Protein AF-A0A820CSG3-F1 (afdb_monomer_lite)

Radius of gyration: 27.11 Å; chains: 1; bounding box: 49×42×88 Å

pLDDT: mean 72.45, std 15.75, range [34.5, 94.06]

Organism: NCBI:txid392033

Foldseek 3Di:
DLCVLCVVLVVCCVVVVHFSLVVPPSVLVSVVVVLLCCLQPVDDDNDDPVNCLVDVCVLVVVVVSLVVSVVVLVVLLVDLPVLCCVCCPPVNVVRQADPPLVVVLLVLLVVDDLVQPDPVSVVVNVVSCVVVVVDPLVVVVVVLVVVVCVVPPPDPDDDPSPPDDSVSSVVSNCVSCVVVVVCPVPPVCRNRVSSVVSSLSSSLQSCLVSLVVVLVSVLVCLVSPVVCVVVVHDPVVSVVVSVVVVVVVVVVLVVLVVVLVVCVVVDPDPVVCSVCNNVSSSHD

InterPro domains:
  IPR012419 Cas1p, 10 TM acyl transferase domain [PF07779] (1-112)
  IPR012419 Cas1p, 10 TM acyl transferase domain [PF07779] (183-284)

Structure (mmCIF, N/CA/C/O backbone):
data_AF-A0A820CSG3-F1
#
_entry.id   AF-A0A820CSG3-F1
#
loop_
_atom_site.group_PDB
_atom_site.id
_atom_site.type_symbol
_atom_site.label_atom_id
_atom_site.label_alt_id
_atom_site.label_comp_id
_atom_site.label_asym_id
_atom_site.label_entity_id
_atom_site.label_seq_id
_atom_site.pdbx_PDB_ins_code
_atom_site.Cartn_x
_atom_site.Cartn_y
_atom_site.Cartn_z
_atom_site.occupancy
_atom_site.B_iso_or_equiv
_atom_site.auth_seq_id
_atom_site.auth_comp_id
_atom_site.auth_asym_id
_atom_site.auth_atom_id
_atom_site.pdbx_PDB_model_num
ATOM 1 N N . MET A 1 1 ? -15.414 -7.266 -2.504 1.00 66.88 1 MET A N 1
ATOM 2 C CA . MET A 1 1 ? -15.018 -5.856 -2.731 1.00 66.88 1 MET A CA 1
ATOM 3 C C . MET A 1 1 ? -13.838 -5.737 -3.685 1.00 66.88 1 MET A C 1
ATOM 5 O O . MET A 1 1 ? -13.966 -4.987 -4.641 1.00 66.88 1 MET A O 1
ATOM 9 N N . LEU A 1 2 ? -12.770 -6.530 -3.512 1.00 77.06 2 LEU A N 1
ATOM 10 C CA . LEU A 1 2 ? -11.593 -6.532 -4.399 1.00 77.06 2 LEU A CA 1
ATOM 11 C C . LEU A 1 2 ? -11.942 -6.669 -5.896 1.00 77.06 2 LEU A C 1
ATOM 13 O O . LEU A 1 2 ? -11.461 -5.899 -6.715 1.00 77.06 2 LEU A O 1
ATOM 17 N N . PHE A 1 3 ? -12.869 -7.574 -6.239 1.00 78.44 3 PHE A N 1
ATOM 18 C CA . PHE A 1 3 ? -13.346 -7.745 -7.617 1.00 78.44 3 PHE A CA 1
ATOM 19 C C . PHE A 1 3 ? -13.926 -6.455 -8.219 1.00 78.44 3 PHE A C 1
ATOM 21 O O . PHE A 1 3 ? -13.576 -6.094 -9.332 1.00 78.44 3 PHE A O 1
ATOM 28 N N . LYS A 1 4 ? -14.762 -5.721 -7.470 1.00 78.00 4 LYS A N 1
ATOM 29 C CA . LYS A 1 4 ? -15.375 -4.472 -7.952 1.00 78.00 4 LYS A CA 1
ATOM 30 C C . LYS A 1 4 ? -14.332 -3.372 -8.171 1.00 78.00 4 LYS A C 1
ATOM 32 O O . LYS A 1 4 ? -14.453 -2.621 -9.128 1.00 78.00 4 LYS A O 1
ATOM 37 N N . TYR A 1 5 ? -13.322 -3.301 -7.301 1.00 76.81 5 TYR A N 1
ATOM 38 C CA . TYR A 1 5 ? -12.254 -2.301 -7.389 1.00 76.81 5 TYR A CA 1
ATOM 39 C C . TYR A 1 5 ? -11.323 -2.561 -8.582 1.00 76.81 5 TYR A C 1
ATOM 41 O O . TYR A 1 5 ? -10.972 -1.641 -9.313 1.00 76.81 5 TYR A O 1
ATOM 49 N N . ASN A 1 6 ? -10.998 -3.831 -8.832 1.00 82.88 6 ASN A N 1
ATOM 50 C CA . ASN A 1 6 ? -10.081 -4.218 -9.904 1.00 82.88 6 ASN A CA 1
ATOM 51 C C . ASN A 1 6 ? -10.758 -4.414 -11.262 1.00 82.88 6 ASN A C 1
ATOM 53 O O . ASN A 1 6 ? -10.060 -4.479 -12.268 1.00 82.88 6 ASN A O 1
ATOM 57 N N . PHE A 1 7 ? -12.091 -4.501 -11.323 1.00 84.50 7 PHE A N 1
ATOM 58 C CA . PHE A 1 7 ? -12.820 -4.758 -12.568 1.00 84.50 7 PHE A CA 1
ATOM 59 C C . PHE A 1 7 ? -12.513 -3.718 -13.653 1.00 84.50 7 PHE A C 1
ATOM 61 O O . PHE A 1 7 ? -12.208 -4.083 -14.789 1.00 84.50 7 PHE A O 1
ATOM 68 N N . LEU A 1 8 ? -12.528 -2.428 -13.297 1.00 81.81 8 LEU A N 1
ATOM 69 C CA . LEU A 1 8 ? -12.210 -1.345 -14.230 1.00 81.81 8 LEU A CA 1
ATOM 70 C C . LEU A 1 8 ? -10.760 -1.445 -14.720 1.00 81.81 8 LEU A C 1
ATOM 72 O O . LEU A 1 8 ? -10.512 -1.357 -15.917 1.00 81.81 8 LEU A O 1
ATOM 76 N N . THR A 1 9 ? -9.812 -1.674 -13.810 1.00 80.94 9 THR A N 1
ATOM 77 C CA . THR A 1 9 ? -8.389 -1.798 -14.147 1.00 80.94 9 THR A CA 1
ATOM 78 C C . THR A 1 9 ? -8.125 -2.995 -15.046 1.00 80.94 9 THR A C 1
ATOM 80 O O . THR A 1 9 ? -7.448 -2.843 -16.051 1.00 80.94 9 THR A O 1
ATOM 83 N N . ILE A 1 10 ? -8.703 -4.160 -14.746 1.00 79.81 10 ILE A N 1
ATOM 84 C CA . ILE A 1 10 ? -8.581 -5.359 -15.585 1.00 79.81 10 ILE A CA 1
ATOM 85 C C . ILE A 1 10 ? -9.180 -5.099 -16.972 1.00 79.81 10 ILE A C 1
ATOM 87 O O . ILE A 1 10 ? -8.575 -5.457 -17.977 1.00 79.81 10 ILE A O 1
ATOM 91 N N . THR A 1 11 ? -10.328 -4.422 -17.041 1.00 80.06 11 THR A N 1
ATOM 92 C CA . THR A 1 11 ? -10.942 -4.040 -18.321 1.00 80.06 11 THR A CA 1
ATOM 93 C C . THR A 1 11 ? -10.018 -3.114 -19.117 1.00 80.06 11 THR A C 1
ATOM 95 O O . THR A 1 11 ? -9.792 -3.350 -20.299 1.00 80.06 11 THR A O 1
ATOM 98 N N . LEU A 1 12 ? -9.415 -2.108 -18.478 1.00 74.88 12 LEU A N 1
ATOM 99 C CA . LEU A 1 12 ? -8.442 -1.218 -19.117 1.00 74.88 12 LEU A CA 1
ATOM 100 C C . LEU A 1 12 ? -7.162 -1.950 -19.543 1.00 74.88 12 LEU A C 1
ATOM 102 O O . LEU A 1 12 ? -6.665 -1.688 -20.633 1.00 74.88 12 LEU A O 1
ATOM 106 N N . CYS A 1 13 ? -6.666 -2.902 -18.746 1.00 73.50 13 CYS A N 1
ATOM 107 C CA . CYS A 1 13 ? -5.542 -3.761 -19.122 1.00 73.50 13 CYS A CA 1
ATOM 108 C C . CYS A 1 13 ? -5.825 -4.517 -20.423 1.00 73.50 13 CYS A C 1
ATOM 110 O O . CYS A 1 13 ? -4.961 -4.556 -21.295 1.00 73.50 13 CYS A O 1
ATOM 112 N N . LEU A 1 14 ? -7.036 -5.070 -20.567 1.00 74.69 14 LEU A N 1
ATOM 113 C CA . LEU A 1 14 ? -7.462 -5.786 -21.771 1.00 74.69 14 LEU A CA 1
ATOM 114 C C . LEU A 1 14 ? -7.659 -4.843 -22.967 1.00 74.69 14 LEU A C 1
ATOM 116 O O . LEU A 1 14 ? -7.239 -5.171 -24.071 1.00 74.69 14 LEU A O 1
ATOM 120 N N . LEU A 1 15 ? -8.256 -3.665 -22.755 1.00 75.38 15 LEU A N 1
ATOM 121 C CA . LEU A 1 15 ? -8.523 -2.689 -23.821 1.00 75.38 15 LEU A CA 1
ATOM 122 C C . LEU A 1 15 ? -7.254 -2.001 -24.336 1.00 75.38 15 LEU A C 1
ATOM 124 O O . LEU A 1 15 ? -7.137 -1.734 -25.528 1.00 75.38 15 LEU A O 1
ATOM 128 N N . MET A 1 16 ? -6.313 -1.692 -23.443 1.00 69.00 16 MET A N 1
ATOM 129 C CA . MET A 1 16 ? -5.073 -0.985 -23.774 1.00 69.00 16 MET A CA 1
ATOM 130 C C . MET A 1 16 ? -3.885 -1.931 -23.988 1.00 69.00 16 MET A C 1
ATOM 132 O O . MET A 1 16 ? -2.793 -1.454 -24.289 1.00 69.00 16 MET A O 1
ATOM 136 N N . ASN A 1 17 ? -4.081 -3.245 -23.812 1.00 65.56 17 ASN A N 1
ATOM 137 C CA . ASN A 1 17 ? -3.032 -4.267 -23.835 1.00 65.56 17 ASN A CA 1
ATOM 138 C C . ASN A 1 17 ? -1.819 -3.881 -22.960 1.00 65.56 17 ASN A C 1
ATOM 140 O O . ASN A 1 17 ? -0.668 -3.920 -23.398 1.00 65.56 17 ASN A O 1
ATOM 144 N N . ARG A 1 18 ? -2.095 -3.421 -21.730 1.00 63.84 18 ARG A N 1
ATOM 145 C CA . ARG A 1 18 ? -1.082 -2.974 -20.758 1.00 63.84 18 ARG A CA 1
ATOM 146 C C . ARG A 1 18 ? -1.102 -3.826 -19.498 1.00 63.84 18 ARG A C 1
ATOM 148 O O . ARG A 1 18 ? -2.156 -4.263 -19.039 1.00 63.84 18 ARG A O 1
ATOM 155 N N . HIS A 1 19 ? 0.075 -4.000 -18.905 1.00 69.50 19 HIS A N 1
ATOM 156 C CA . HIS A 1 19 ? 0.246 -4.763 -17.675 1.00 69.50 19 HIS A CA 1
ATOM 157 C C . HIS A 1 19 ? -0.518 -4.140 -16.505 1.00 69.50 19 HIS A C 1
ATOM 159 O O . HIS A 1 19 ? -0.629 -2.920 -16.373 1.00 69.50 19 HIS A O 1
ATOM 165 N N . TYR A 1 20 ? -0.993 -4.992 -15.601 1.00 70.38 20 TYR A N 1
ATOM 166 C CA . TYR A 1 20 ? -1.756 -4.566 -14.430 1.00 70.38 20 TYR A CA 1
ATOM 167 C C . TYR A 1 20 ? -0.978 -3.584 -13.537 1.00 70.38 20 TYR A C 1
ATOM 169 O O . TYR A 1 20 ? -1.528 -2.578 -13.093 1.00 70.38 20 TYR A O 1
ATOM 177 N N . GLN A 1 21 ? 0.329 -3.805 -13.360 1.00 70.50 21 GLN A N 1
ATOM 178 C CA . GLN A 1 21 ? 1.221 -2.942 -12.570 1.00 70.50 21 GLN A CA 1
ATOM 179 C C . GLN A 1 21 ? 1.362 -1.515 -13.123 1.00 70.50 21 GLN A C 1
ATOM 181 O O . GLN A 1 21 ? 1.699 -0.599 -12.371 1.00 70.50 21 GLN A O 1
ATOM 186 N N . SER A 1 22 ? 1.051 -1.283 -14.405 1.00 68.69 22 SER A N 1
ATOM 187 C CA . SER A 1 22 ? 1.100 0.059 -14.995 1.00 68.69 22 SER A CA 1
ATOM 188 C C . SER A 1 22 ? 0.086 1.019 -14.367 1.00 68.69 22 SER A C 1
ATOM 190 O O . SER A 1 22 ? 0.311 2.226 -14.387 1.00 68.69 22 SER A O 1
ATOM 192 N N . TYR A 1 23 ? -0.992 0.501 -13.769 1.00 71.19 23 TYR A N 1
ATOM 193 C CA . TYR A 1 23 ? -2.050 1.309 -13.162 1.00 71.19 23 TYR A CA 1
ATOM 194 C C . TYR A 1 23 ? -1.787 1.693 -11.702 1.00 71.19 23 TYR A C 1
ATOM 196 O O . TYR A 1 23 ? -2.671 2.265 -11.084 1.00 71.19 23 TYR A O 1
ATOM 204 N N . TYR A 1 24 ? -0.594 1.425 -11.163 1.00 73.56 24 TYR A N 1
ATOM 205 C CA . TYR A 1 24 ? -0.100 1.833 -9.838 1.00 73.56 24 TYR A CA 1
ATOM 206 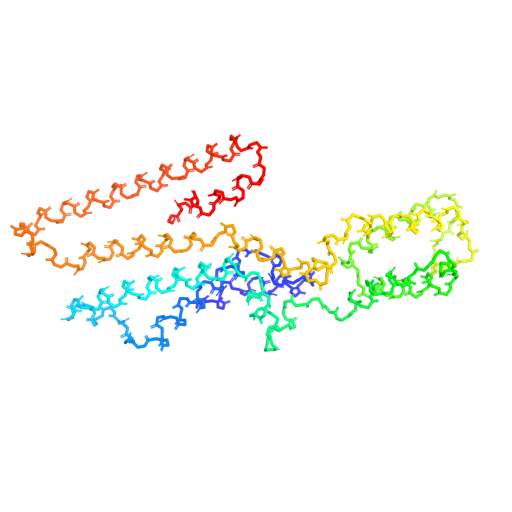C C . TYR A 1 24 ? -1.041 1.595 -8.635 1.00 73.56 24 TYR A C 1
ATOM 208 O O . TYR A 1 24 ? -0.844 0.635 -7.889 1.00 73.56 24 TYR A O 1
ATOM 216 N N . TYR A 1 25 ? -2.062 2.434 -8.437 1.00 78.19 25 TYR A N 1
ATOM 217 C CA . TYR A 1 25 ? -2.945 2.434 -7.266 1.00 78.19 25 TYR A CA 1
ATOM 218 C C . TYR A 1 25 ? -3.766 1.137 -7.088 1.00 78.19 25 TYR A C 1
ATOM 220 O O . TYR A 1 25 ? -3.702 0.538 -6.015 1.00 78.19 25 TYR A O 1
ATOM 228 N N . PRO A 1 26 ? -4.529 0.639 -8.080 1.00 82.06 26 PRO A N 1
ATOM 229 C CA . PRO A 1 26 ? -5.259 -0.625 -7.952 1.00 82.06 26 PRO A CA 1
ATOM 230 C C . PRO A 1 26 ? -4.428 -1.867 -7.600 1.00 82.06 26 PRO A C 1
ATOM 232 O O . PRO A 1 26 ? -4.827 -2.603 -6.685 1.00 82.06 26 PRO A O 1
ATOM 235 N N . PRO A 1 27 ? -3.259 -2.101 -8.221 1.00 80.12 27 PRO A N 1
ATOM 236 C CA . PRO A 1 27 ? -2.330 -3.137 -7.775 1.00 80.12 27 PRO A CA 1
ATOM 237 C C . PRO A 1 27 ? -1.883 -2.969 -6.319 1.00 80.12 27 PRO A C 1
ATOM 239 O O . PRO A 1 27 ? -1.883 -3.946 -5.568 1.00 80.12 27 PRO A O 1
ATOM 242 N N . LEU A 1 28 ? -1.580 -1.735 -5.904 1.00 84.38 28 LEU A N 1
ATOM 243 C CA . LEU A 1 28 ? -1.152 -1.397 -4.543 1.00 84.38 28 LEU A CA 1
ATOM 244 C C . LEU A 1 28 ? -2.214 -1.761 -3.516 1.00 84.38 28 LEU A C 1
ATOM 246 O O . LEU A 1 28 ? -1.962 -2.503 -2.568 1.00 84.38 28 LEU A O 1
ATOM 250 N N . ILE A 1 29 ? -3.433 -1.296 -3.757 1.00 84.62 29 ILE A N 1
ATOM 251 C CA . ILE A 1 29 ? -4.579 -1.543 -2.890 1.00 84.62 29 ILE A CA 1
ATOM 252 C C . ILE A 1 29 ? -4.853 -3.046 -2.817 1.00 84.62 29 ILE A C 1
ATOM 254 O O . ILE A 1 29 ? -4.977 -3.604 -1.728 1.00 84.62 29 ILE A O 1
ATOM 258 N N . SER A 1 30 ? -4.853 -3.734 -3.957 1.00 87.00 30 SER A N 1
ATOM 259 C CA . SER A 1 30 ? -5.041 -5.187 -4.004 1.00 87.00 30 SER A CA 1
ATOM 260 C C . SER A 1 30 ? -4.007 -5.947 -3.178 1.00 87.00 30 SER A C 1
ATOM 262 O O . SER A 1 30 ? -4.374 -6.877 -2.455 1.00 87.00 30 SER A O 1
ATOM 264 N N . PHE A 1 31 ? -2.737 -5.542 -3.254 1.00 87.88 31 PHE A N 1
ATOM 265 C CA . PHE A 1 31 ? -1.654 -6.133 -2.476 1.00 87.88 31 PHE A CA 1
ATOM 266 C C . PHE A 1 31 ? -1.908 -5.989 -0.972 1.00 87.88 31 PHE A C 1
ATOM 268 O O . PHE A 1 31 ? -1.927 -6.994 -0.261 1.00 87.88 31 PHE A O 1
ATOM 275 N N . TYR A 1 32 ? -2.188 -4.776 -0.487 1.00 89.62 32 TYR A N 1
ATOM 276 C CA . TYR A 1 32 ? -2.414 -4.552 0.942 1.00 89.62 32 TYR A CA 1
ATOM 277 C C . TYR A 1 32 ? -3.681 -5.220 1.469 1.00 89.62 32 TYR A C 1
ATOM 279 O O . TYR A 1 32 ? -3.654 -5.786 2.560 1.00 89.62 32 TYR A O 1
ATOM 287 N N . PHE A 1 33 ? -4.777 -5.215 0.705 1.00 88.44 33 PHE A N 1
ATOM 288 C CA . PHE A 1 33 ? -5.992 -5.933 1.097 1.00 88.44 33 PHE A CA 1
ATOM 289 C C . PHE A 1 33 ? -5.758 -7.445 1.169 1.00 88.44 33 PHE A C 1
ATOM 291 O O . PHE A 1 33 ? -6.277 -8.097 2.075 1.00 88.44 33 PHE A O 1
ATOM 298 N N . THR A 1 34 ? -4.956 -7.997 0.254 1.00 88.12 34 THR A N 1
ATOM 299 C CA . THR A 1 34 ? -4.573 -9.415 0.281 1.00 88.12 34 THR A CA 1
ATOM 300 C C . THR A 1 34 ? -3.678 -9.712 1.480 1.00 88.12 34 THR A C 1
ATOM 302 O O . THR A 1 34 ? -3.966 -10.641 2.227 1.00 88.12 34 THR A O 1
ATOM 305 N N . LEU A 1 35 ? -2.652 -8.891 1.730 1.00 90.06 35 LEU A N 1
ATOM 306 C CA . LEU A 1 35 ? -1.764 -9.018 2.889 1.00 90.06 35 LEU A CA 1
ATOM 307 C C . LEU A 1 35 ? -2.547 -8.954 4.208 1.00 90.06 35 LEU A C 1
ATOM 309 O O . LEU A 1 35 ? -2.395 -9.820 5.070 1.00 90.06 35 LEU A O 1
ATOM 313 N N . MET A 1 36 ? -3.437 -7.969 4.338 1.00 88.44 36 MET A N 1
ATOM 314 C CA . MET A 1 36 ? -4.312 -7.803 5.494 1.00 88.44 36 MET A CA 1
ATOM 315 C C . MET A 1 36 ? -5.222 -9.021 5.676 1.00 88.44 36 MET A C 1
ATOM 317 O O . MET A 1 36 ? -5.332 -9.544 6.785 1.00 88.44 36 MET A O 1
ATOM 321 N N . TYR A 1 37 ? -5.856 -9.502 4.602 1.00 88.56 37 TYR A N 1
ATOM 322 C CA . TYR A 1 37 ? -6.698 -1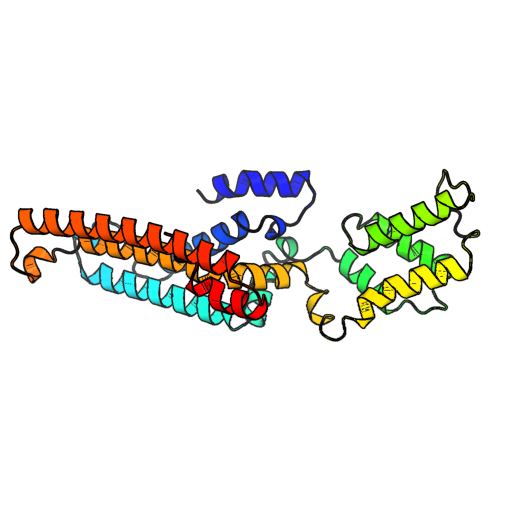0.695 4.658 1.00 88.56 37 TYR A CA 1
ATOM 323 C C . TYR A 1 37 ? -5.893 -11.921 5.091 1.00 88.56 37 TYR A C 1
ATOM 325 O O . TYR A 1 37 ? -6.329 -12.641 5.986 1.00 88.56 37 TYR A O 1
ATOM 333 N N . CYS A 1 38 ? -4.697 -12.124 4.534 1.00 89.12 38 CYS A N 1
ATOM 334 C CA . CYS A 1 38 ? -3.835 -13.237 4.903 1.00 89.12 38 CYS A CA 1
ATOM 335 C C . CYS A 1 38 ? -3.490 -13.218 6.399 1.00 89.12 38 CYS A C 1
ATOM 337 O O . CYS A 1 38 ? -3.645 -14.224 7.086 1.00 89.12 38 CYS A O 1
ATOM 339 N N . ILE A 1 39 ? -3.089 -12.064 6.931 1.00 89.94 39 ILE A N 1
ATOM 340 C CA . ILE A 1 39 ? -2.708 -11.921 8.342 1.00 89.94 39 ILE A CA 1
ATOM 341 C C . ILE A 1 39 ? -3.921 -12.074 9.267 1.00 89.94 39 ILE A C 1
ATOM 343 O O . ILE A 1 39 ? -3.856 -12.779 10.274 1.00 89.94 39 ILE A O 1
ATOM 347 N N . LEU A 1 40 ? -5.050 -11.438 8.945 1.00 86.31 40 LEU A N 1
ATOM 348 C CA . LEU A 1 40 ? -6.235 -11.480 9.804 1.00 86.31 40 LEU A CA 1
ATOM 349 C C . LEU A 1 40 ? -6.945 -12.838 9.769 1.00 86.31 40 LEU A C 1
ATOM 351 O O . LEU A 1 40 ? -7.448 -13.267 10.812 1.00 86.31 40 LEU A O 1
ATOM 355 N N . ALA A 1 41 ? -6.980 -13.505 8.610 1.00 84.88 41 ALA A N 1
ATOM 356 C CA . ALA A 1 41 ? -7.734 -14.739 8.402 1.00 84.88 41 ALA A CA 1
ATOM 357 C C . ALA A 1 41 ? -6.914 -16.019 8.619 1.00 84.88 41 ALA A C 1
ATOM 359 O O . ALA A 1 41 ? -7.464 -16.968 9.187 1.00 84.88 41 ALA A O 1
ATOM 360 N N . PHE A 1 42 ? -5.646 -16.072 8.182 1.00 84.62 42 PHE A N 1
ATOM 361 C CA . PHE A 1 42 ? -4.826 -17.287 8.298 1.00 84.62 42 PHE A CA 1
ATOM 362 C C . PHE A 1 42 ? -4.123 -17.414 9.645 1.00 84.62 42 PHE A C 1
ATOM 364 O O . PHE A 1 42 ? -3.923 -18.536 10.100 1.00 84.62 42 PHE A O 1
ATOM 371 N N . ILE A 1 43 ? -3.778 -16.305 10.307 1.00 84.81 43 ILE A N 1
ATOM 372 C CA . ILE A 1 43 ? -3.139 -16.363 11.626 1.00 84.81 43 ILE A CA 1
ATOM 373 C C . ILE A 1 43 ? -4.236 -16.476 12.693 1.00 84.81 43 ILE A C 1
ATOM 375 O O . ILE A 1 43 ? -4.992 -15.516 12.885 1.00 84.81 43 ILE A O 1
ATOM 379 N N . PRO A 1 44 ? -4.366 -17.614 13.396 1.00 80.19 44 PRO A N 1
ATOM 380 C CA . PRO A 1 44 ? -5.326 -17.746 14.487 1.00 80.19 44 PRO A CA 1
ATOM 381 C C . PRO A 1 44 ? -4.945 -16.821 15.663 1.00 80.19 44 PRO A C 1
ATOM 383 O O . PRO A 1 44 ? -3.760 -16.564 15.871 1.00 80.19 44 PRO A O 1
ATOM 386 N N . PRO A 1 45 ? -5.908 -16.311 16.459 1.00 85.00 45 PRO A N 1
ATOM 387 C CA . PRO A 1 45 ? -7.358 -16.519 16.389 1.00 85.00 45 PRO A CA 1
ATOM 388 C C . PRO A 1 45 ? -8.044 -15.600 15.366 1.00 85.00 45 PRO A C 1
ATOM 390 O O . PRO A 1 45 ? -7.599 -14.475 15.130 1.00 85.00 45 PRO A O 1
ATOM 393 N N . LYS A 1 46 ? -9.164 -16.045 14.785 1.00 83.69 46 LYS A N 1
ATOM 394 C CA . LYS A 1 46 ? -10.031 -15.169 13.981 1.00 83.69 46 LYS A CA 1
ATOM 395 C C . LYS A 1 46 ? -10.754 -14.207 14.921 1.00 83.69 46 LYS A C 1
ATOM 397 O O . LYS A 1 46 ? -11.454 -14.644 15.827 1.00 83.69 46 LYS A O 1
ATOM 402 N N . ILE A 1 47 ? -10.538 -12.910 14.727 1.00 82.00 47 ILE A N 1
ATOM 403 C CA . ILE A 1 47 ? -11.096 -11.864 15.586 1.00 82.00 47 ILE A CA 1
ATOM 404 C C . ILE A 1 47 ? -12.315 -11.283 14.874 1.00 82.00 47 ILE A C 1
ATOM 406 O O . ILE A 1 47 ? -12.183 -10.684 13.810 1.00 82.00 47 ILE A O 1
ATOM 410 N N . CYS A 1 48 ? -13.492 -11.469 15.465 1.00 80.31 48 CYS A N 1
ATOM 411 C CA . CYS A 1 48 ? -14.740 -10.853 15.018 1.00 80.31 48 CYS A CA 1
ATOM 412 C C . CYS A 1 48 ? -15.122 -9.707 15.960 1.00 80.31 48 CYS A C 1
ATOM 414 O O . CYS A 1 48 ? -14.732 -9.708 17.128 1.00 80.31 48 CYS A O 1
ATOM 416 N N . ALA A 1 49 ? -15.931 -8.760 15.478 1.00 75.56 49 ALA A N 1
ATOM 417 C CA . ALA A 1 49 ? -16.389 -7.622 16.280 1.00 75.56 49 ALA A CA 1
ATOM 418 C C . ALA A 1 49 ? -17.099 -8.049 17.583 1.00 75.56 49 ALA A C 1
ATOM 420 O O . ALA A 1 49 ? -16.970 -7.380 18.603 1.00 75.56 49 ALA A O 1
ATOM 421 N N . GLU A 1 50 ? -17.805 -9.181 17.568 1.00 77.06 50 GLU A N 1
ATOM 422 C CA . GLU A 1 50 ? -18.462 -9.760 18.749 1.00 77.06 50 GLU A CA 1
ATOM 423 C C . GLU A 1 50 ? -17.450 -10.319 19.757 1.00 77.06 50 GLU A C 1
ATOM 425 O O . GLU A 1 50 ? -17.508 -9.991 20.939 1.00 77.06 50 GLU A O 1
ATOM 430 N N . SER A 1 51 ? -16.447 -11.061 19.278 1.00 79.25 51 SER A N 1
ATOM 431 C CA . SER A 1 51 ? -15.384 -11.644 20.110 1.00 79.25 51 SER A CA 1
ATOM 432 C C . SER A 1 51 ? -14.623 -10.580 20.908 1.00 79.25 51 SER A C 1
ATOM 434 O O . SER A 1 51 ? -14.228 -10.816 22.047 1.00 79.25 51 SER A O 1
ATOM 436 N N . VAL A 1 52 ? -14.422 -9.398 20.317 1.00 76.62 52 VAL A N 1
ATOM 437 C CA . VAL A 1 52 ? -13.730 -8.269 20.957 1.00 76.62 52 VAL A CA 1
ATOM 438 C C . VAL A 1 52 ? -14.537 -7.686 22.120 1.00 76.62 52 VAL A C 1
ATOM 440 O O . VAL A 1 52 ? -13.944 -7.292 23.122 1.00 76.62 52 VAL A O 1
ATOM 443 N N . LYS A 1 53 ? -15.873 -7.665 22.018 1.00 74.00 53 LYS A N 1
ATOM 444 C CA . LYS A 1 53 ? -16.754 -7.174 23.092 1.00 74.00 53 LYS A CA 1
ATOM 445 C C . LYS A 1 53 ? -16.754 -8.103 24.301 1.00 74.00 53 LYS A C 1
ATOM 447 O O . LYS A 1 53 ? -16.854 -7.633 25.427 1.00 74.00 53 LYS A O 1
ATOM 452 N N . GLU A 1 54 ? -16.634 -9.407 24.071 1.00 80.50 54 GLU A N 1
ATOM 453 C CA . GLU A 1 54 ? -16.624 -10.400 25.147 1.00 80.50 54 GLU A CA 1
ATOM 454 C C . GLU A 1 54 ? -15.267 -10.502 25.849 1.00 80.50 54 GLU A C 1
ATOM 456 O O . GLU A 1 54 ? -15.210 -10.654 27.070 1.00 80.50 54 GLU A O 1
ATOM 461 N N . LYS A 1 55 ? -14.161 -10.441 25.094 1.00 82.00 55 LYS A N 1
ATOM 462 C CA . LYS A 1 55 ? -12.808 -10.630 25.634 1.00 82.00 55 LYS A CA 1
ATOM 463 C C . LYS A 1 55 ? -11.868 -9.508 25.169 1.00 82.00 55 LYS A C 1
ATOM 465 O O . LYS A 1 55 ? -11.372 -9.552 24.039 1.00 82.00 55 LYS A O 1
ATOM 470 N N . PRO A 1 56 ? -11.498 -8.557 26.051 1.00 78.25 56 PRO A N 1
ATOM 471 C CA . PRO A 1 56 ? -10.639 -7.430 25.678 1.00 78.25 56 PRO A CA 1
ATOM 472 C C . PRO A 1 56 ? -9.216 -7.855 25.276 1.00 78.25 56 PRO A C 1
ATOM 474 O O . PRO A 1 56 ? -8.526 -7.108 24.588 1.00 78.25 56 PRO A O 1
ATOM 477 N N . ILE A 1 57 ? -8.781 -9.076 25.621 1.00 83.50 57 ILE A N 1
ATOM 478 C CA . ILE A 1 57 ? -7.486 -9.629 25.190 1.00 83.50 57 ILE A CA 1
ATOM 479 C C . ILE A 1 57 ? -7.356 -9.718 23.659 1.00 83.50 57 ILE A C 1
ATOM 481 O O . ILE A 1 57 ? -6.247 -9.676 23.129 1.00 83.50 57 ILE A O 1
ATOM 485 N N . HIS A 1 58 ? -8.473 -9.764 22.921 1.00 85.25 58 HIS A N 1
ATOM 486 C CA . HIS A 1 58 ? -8.449 -9.724 21.458 1.00 85.25 58 HIS A CA 1
ATOM 487 C C . HIS A 1 58 ? -7.903 -8.407 20.892 1.00 85.25 58 HIS A C 1
ATOM 489 O O . HIS A 1 58 ? -7.358 -8.437 19.791 1.00 85.25 58 HIS A O 1
ATOM 495 N N . PHE A 1 59 ? -7.941 -7.290 21.632 1.00 83.94 59 PHE A N 1
ATOM 496 C CA . PHE A 1 59 ? -7.251 -6.060 21.218 1.00 83.94 59 PHE A CA 1
ATOM 497 C C . PHE A 1 59 ? -5.734 -6.236 21.177 1.00 83.94 59 PHE A C 1
ATOM 499 O O . PHE A 1 59 ? -5.090 -5.738 20.257 1.00 83.94 59 PHE A O 1
ATOM 506 N N . ILE A 1 60 ? -5.167 -6.981 22.130 1.00 86.31 60 ILE A N 1
ATOM 507 C CA . ILE A 1 60 ? -3.726 -7.263 22.174 1.00 86.31 60 ILE A CA 1
ATOM 508 C C . ILE A 1 60 ? -3.336 -8.179 21.010 1.00 86.31 60 ILE A C 1
ATOM 510 O O . ILE A 1 60 ? -2.352 -7.915 20.323 1.00 86.31 60 ILE A O 1
ATOM 514 N N . TYR A 1 61 ? -4.137 -9.213 20.724 1.00 89.19 61 TYR A N 1
ATOM 515 C CA . TYR A 1 61 ? -3.917 -10.057 19.545 1.00 89.19 61 TYR A CA 1
ATOM 516 C C . TYR A 1 61 ? -4.028 -9.267 18.236 1.00 89.19 61 TYR A C 1
ATOM 518 O O . TYR A 1 61 ? -3.239 -9.495 17.320 1.00 89.19 61 TYR A O 1
ATOM 526 N N . LEU A 1 62 ? -4.977 -8.330 18.139 1.00 88.81 62 LEU A N 1
ATOM 527 C CA . LEU A 1 62 ? -5.107 -7.457 16.975 1.00 88.81 62 LEU A CA 1
ATOM 528 C C . LEU A 1 62 ? -3.871 -6.559 16.827 1.00 88.81 62 LEU A C 1
ATOM 530 O O . LEU A 1 62 ? -3.300 -6.513 15.743 1.00 88.81 62 LEU A O 1
ATOM 534 N N . LEU A 1 63 ? -3.398 -5.941 17.914 1.00 90.00 63 LEU A N 1
ATOM 535 C CA . LEU A 1 63 ? -2.167 -5.146 17.923 1.00 90.00 63 LEU A CA 1
ATOM 536 C C . LEU A 1 63 ? -0.952 -5.968 17.468 1.00 90.00 63 LEU A C 1
ATOM 538 O O . LEU A 1 63 ? -0.186 -5.510 16.626 1.00 90.00 63 LEU A O 1
ATOM 542 N N . PHE A 1 64 ? -0.802 -7.200 17.961 1.00 92.06 64 PHE A N 1
ATOM 543 C CA . PHE A 1 64 ? 0.276 -8.093 17.531 1.00 92.06 64 PHE A CA 1
ATOM 544 C C . PHE A 1 64 ? 0.216 -8.391 16.025 1.00 92.06 64 PHE A C 1
ATOM 546 O O . PHE A 1 64 ? 1.241 -8.345 15.348 1.00 92.06 64 PHE A O 1
ATOM 553 N N . LYS A 1 65 ? -0.980 -8.633 15.470 1.00 91.88 65 LYS A N 1
ATOM 554 C CA . LYS A 1 65 ? -1.159 -8.826 14.020 1.00 91.88 65 LYS A CA 1
ATOM 555 C C . LYS A 1 65 ? -0.796 -7.575 13.213 1.00 91.88 65 LYS A C 1
ATOM 557 O O . LYS A 1 65 ? -0.214 -7.708 12.140 1.00 91.88 65 LYS A O 1
ATOM 562 N N . LEU A 1 66 ? -1.096 -6.379 13.725 1.00 91.56 66 LEU A N 1
ATOM 563 C CA . LEU A 1 66 ? -0.700 -5.114 13.093 1.00 91.56 66 LEU A CA 1
ATOM 564 C C . LEU A 1 66 ? 0.820 -4.917 13.110 1.00 91.56 66 LEU A C 1
ATOM 566 O O . LEU A 1 66 ? 1.399 -4.561 12.085 1.00 91.56 66 LEU A O 1
ATOM 570 N N . LEU A 1 67 ? 1.475 -5.217 14.234 1.00 93.25 67 LEU A N 1
ATOM 571 C CA . LEU A 1 67 ? 2.937 -5.181 14.336 1.00 93.25 67 LEU A CA 1
ATOM 572 C C . LEU A 1 67 ? 3.591 -6.181 13.380 1.00 93.25 67 LEU A C 1
ATOM 574 O O . LEU A 1 67 ? 4.538 -5.830 12.681 1.00 93.25 67 LEU A O 1
ATOM 578 N N . LEU A 1 68 ? 3.053 -7.401 13.290 1.00 93.44 68 LEU A N 1
ATOM 579 C CA . LEU A 1 68 ? 3.525 -8.406 12.341 1.00 93.44 68 LEU A CA 1
ATOM 580 C C . LEU A 1 68 ? 3.395 -7.925 10.890 1.00 93.44 68 LEU A C 1
ATOM 582 O O . LEU A 1 68 ? 4.324 -8.105 10.108 1.00 93.44 68 LEU A O 1
ATOM 586 N N . MET A 1 69 ? 2.276 -7.288 10.530 1.00 92.81 69 MET A N 1
ATOM 587 C CA . MET A 1 69 ? 2.104 -6.694 9.202 1.00 92.81 69 MET A CA 1
ATOM 588 C C . MET A 1 69 ? 3.164 -5.622 8.928 1.00 92.81 69 MET A C 1
ATOM 590 O O . MET A 1 69 ? 3.768 -5.636 7.859 1.00 92.81 69 MET A O 1
ATOM 594 N N . GLY A 1 70 ? 3.434 -4.745 9.901 1.00 93.06 70 GLY A N 1
ATOM 595 C CA . GLY A 1 70 ? 4.497 -3.742 9.815 1.00 93.06 70 GLY A CA 1
ATOM 596 C C . GLY A 1 70 ? 5.873 -4.361 9.575 1.00 93.06 70 GLY A C 1
ATOM 597 O O . GLY A 1 70 ? 6.573 -3.963 8.648 1.00 93.06 70 GLY A O 1
ATOM 598 N N . ILE A 1 71 ? 6.221 -5.398 10.342 1.00 94.06 71 ILE A N 1
ATOM 599 C CA . ILE A 1 71 ? 7.491 -6.123 10.201 1.00 94.06 71 ILE A CA 1
ATOM 600 C C . ILE A 1 71 ? 7.606 -6.765 8.814 1.00 94.06 71 ILE A C 1
ATOM 602 O O . ILE A 1 71 ? 8.641 -6.628 8.165 1.00 94.06 71 ILE A O 1
ATOM 606 N N . LEU A 1 72 ? 6.555 -7.435 8.331 1.00 93.19 72 LEU A N 1
ATOM 607 C CA . LEU A 1 72 ? 6.555 -8.063 7.006 1.00 93.19 72 LEU A CA 1
ATOM 608 C C . LEU A 1 72 ? 6.744 -7.036 5.885 1.00 93.19 72 LEU A C 1
ATOM 610 O O . LEU A 1 72 ? 7.523 -7.279 4.965 1.00 93.19 72 LEU A O 1
ATOM 614 N N . VAL A 1 73 ? 6.077 -5.884 5.978 1.00 93.56 73 VAL A N 1
ATOM 615 C CA . VAL A 1 73 ? 6.243 -4.783 5.021 1.00 93.56 73 VAL A CA 1
ATOM 616 C C . VAL A 1 73 ? 7.672 -4.243 5.053 1.00 93.56 73 VAL A C 1
ATOM 618 O O . VAL A 1 73 ? 8.271 -4.061 3.997 1.00 93.56 73 VAL A O 1
ATOM 621 N N . THR A 1 74 ? 8.258 -4.043 6.234 1.00 93.06 74 THR A N 1
ATOM 622 C CA . THR A 1 74 ? 9.645 -3.576 6.356 1.00 93.06 74 THR A CA 1
ATOM 623 C C . THR A 1 74 ? 10.644 -4.601 5.815 1.00 93.06 74 THR A C 1
ATOM 625 O O . THR A 1 74 ? 11.552 -4.220 5.086 1.00 93.06 74 THR A O 1
ATOM 628 N N . ILE A 1 75 ? 10.474 -5.899 6.091 1.00 93.12 75 ILE A N 1
ATOM 629 C CA . ILE A 1 75 ? 11.331 -6.957 5.521 1.00 93.12 75 ILE A CA 1
ATOM 630 C C . ILE A 1 75 ? 11.258 -6.938 3.991 1.00 93.12 75 ILE A C 1
ATOM 632 O O . ILE A 1 75 ? 12.286 -6.990 3.316 1.00 93.12 75 ILE A O 1
ATOM 636 N N . LEU A 1 76 ? 10.047 -6.826 3.445 1.00 91.25 76 LEU A N 1
ATOM 637 C CA . LEU A 1 76 ? 9.821 -6.785 2.006 1.00 91.25 76 LEU A CA 1
ATOM 638 C C . LEU A 1 76 ? 10.401 -5.509 1.361 1.00 91.25 76 LEU A C 1
ATOM 640 O O . LEU A 1 76 ? 10.936 -5.574 0.262 1.00 91.25 76 LEU A O 1
ATOM 644 N N . SER A 1 77 ? 10.363 -4.381 2.073 1.00 90.81 77 SER A N 1
ATOM 645 C CA . SER A 1 77 ? 10.967 -3.089 1.698 1.00 90.81 77 SER A CA 1
ATOM 646 C C . SER A 1 77 ? 12.495 -3.073 1.748 1.00 90.81 77 SER A C 1
ATOM 648 O O . SER A 1 77 ? 13.127 -2.312 1.022 1.00 90.81 77 SER A O 1
ATOM 650 N N . MET A 1 78 ? 13.102 -3.908 2.589 1.00 88.38 78 MET A N 1
ATOM 651 C CA . MET A 1 78 ? 14.559 -4.033 2.667 1.00 88.38 78 MET A CA 1
ATOM 652 C C . MET A 1 78 ? 15.108 -5.029 1.641 1.00 88.38 78 MET A C 1
ATOM 654 O O . MET A 1 78 ? 16.300 -5.013 1.342 1.00 88.38 78 MET A O 1
ATOM 658 N N . SER A 1 79 ? 14.259 -5.903 1.090 1.00 89.56 79 SER A N 1
ATOM 659 C CA . SER A 1 79 ? 14.675 -6.983 0.200 1.00 89.56 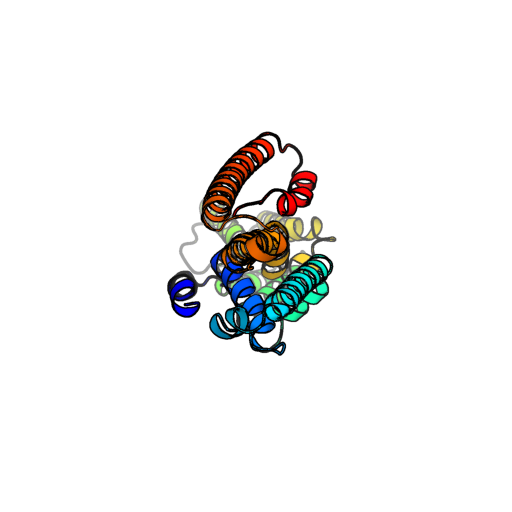79 SER A CA 1
ATOM 660 C C . SER A 1 79 ? 13.959 -6.940 -1.148 1.00 89.56 79 SER A C 1
ATOM 662 O O . SER A 1 79 ? 12.956 -7.622 -1.371 1.00 89.56 79 SER A O 1
ATOM 664 N N . ALA A 1 80 ? 14.564 -6.220 -2.096 1.00 82.81 80 ALA A N 1
ATOM 665 C CA . ALA A 1 80 ? 14.147 -6.237 -3.499 1.00 82.81 80 ALA A CA 1
ATOM 666 C C . ALA A 1 80 ? 14.122 -7.665 -4.075 1.00 82.81 80 ALA A C 1
ATOM 668 O O . ALA A 1 80 ? 13.222 -8.019 -4.829 1.00 82.81 80 ALA A O 1
ATOM 669 N N . TYR A 1 81 ? 15.062 -8.517 -3.650 1.00 83.62 81 TYR A N 1
ATOM 670 C CA . TYR A 1 81 ? 15.116 -9.920 -4.059 1.00 83.62 81 TYR A CA 1
ATOM 671 C C . TYR A 1 81 ? 13.876 -10.716 -3.621 1.00 83.62 81 TYR A C 1
ATOM 673 O O . TYR A 1 81 ? 13.289 -11.439 -4.426 1.00 83.62 81 TYR A O 1
ATOM 681 N N . LEU A 1 82 ? 13.446 -10.589 -2.357 1.00 82.69 82 LEU A N 1
ATOM 682 C CA . LEU A 1 82 ? 12.239 -11.273 -1.880 1.00 82.69 82 LEU A CA 1
ATOM 683 C C . LEU A 1 82 ? 10.994 -10.772 -2.611 1.00 82.69 82 LEU A C 1
ATOM 685 O O . LEU A 1 82 ? 10.138 -11.575 -2.983 1.00 82.69 82 LEU A O 1
ATOM 689 N N . PHE A 1 83 ? 10.914 -9.464 -2.851 1.00 85.75 83 PHE A N 1
ATOM 690 C CA . PHE A 1 83 ? 9.825 -8.869 -3.614 1.00 85.75 83 PHE A CA 1
ATOM 691 C C . PHE A 1 83 ? 9.760 -9.438 -5.031 1.00 85.75 83 PHE A C 1
ATOM 693 O O . PHE A 1 83 ? 8.719 -9.949 -5.443 1.00 85.75 83 PHE A O 1
ATOM 700 N N . GLU A 1 84 ? 10.887 -9.454 -5.741 1.00 82.06 84 GLU A N 1
ATOM 701 C CA . GLU A 1 84 ? 10.980 -10.026 -7.080 1.00 82.06 84 GLU A CA 1
ATOM 702 C C . GLU A 1 84 ? 10.505 -11.485 -7.088 1.00 82.06 84 GLU A C 1
ATOM 704 O O . GLU A 1 84 ? 9.644 -11.843 -7.889 1.00 82.06 84 GLU A O 1
ATOM 709 N N . LYS A 1 85 ? 10.981 -12.326 -6.161 1.00 83.12 85 LYS A N 1
ATOM 710 C CA . LYS A 1 85 ? 10.586 -13.745 -6.093 1.00 83.12 85 LYS A CA 1
ATOM 711 C C . LYS A 1 85 ? 9.110 -13.963 -5.771 1.00 83.12 85 LYS A C 1
ATOM 713 O O . LYS A 1 85 ? 8.523 -14.911 -6.288 1.00 83.12 85 LYS A O 1
ATOM 718 N N . ILE A 1 86 ? 8.500 -13.103 -4.957 1.00 84.69 86 ILE A N 1
ATOM 719 C CA . ILE A 1 86 ? 7.065 -13.181 -4.659 1.00 84.69 86 ILE A CA 1
ATOM 720 C C . ILE A 1 86 ? 6.246 -12.858 -5.909 1.00 84.69 86 ILE A C 1
ATOM 722 O O . ILE A 1 86 ? 5.315 -13.591 -6.229 1.00 84.69 86 ILE A O 1
ATOM 726 N N . PHE A 1 87 ? 6.581 -11.793 -6.636 1.00 78.50 87 PHE A N 1
ATOM 727 C CA . PHE A 1 87 ? 5.797 -11.354 -7.796 1.00 78.50 87 PHE A CA 1
ATOM 728 C C . PHE A 1 87 ? 6.125 -12.111 -9.092 1.00 78.50 87 PHE A C 1
ATOM 730 O O . PHE A 1 87 ? 5.272 -12.197 -9.968 1.00 78.50 87 PHE A O 1
ATOM 737 N N . THR A 1 88 ? 7.298 -12.738 -9.189 1.00 75.12 88 THR A N 1
ATOM 738 C CA . THR A 1 88 ? 7.658 -13.676 -10.275 1.00 75.12 88 THR A CA 1
ATOM 739 C C . THR A 1 88 ? 7.307 -15.129 -9.941 1.00 75.12 88 THR A C 1
ATOM 741 O O . THR A 1 88 ? 7.687 -16.062 -10.651 1.00 75.12 88 THR A O 1
ATOM 744 N N . PHE A 1 89 ? 6.565 -15.353 -8.851 1.00 80.50 89 PHE A N 1
ATOM 745 C CA . PHE A 1 89 ? 6.130 -16.690 -8.478 1.00 80.50 89 PHE A CA 1
ATOM 746 C C . PHE A 1 89 ? 5.246 -17.302 -9.570 1.00 80.50 89 PHE A C 1
ATOM 748 O O . PHE A 1 89 ? 4.373 -16.646 -10.141 1.00 80.50 89 PHE A O 1
ATOM 755 N N . HIS A 1 90 ? 5.453 -18.592 -9.834 1.00 73.62 90 HIS A N 1
ATOM 756 C CA . HIS A 1 90 ? 4.928 -19.285 -11.011 1.00 73.62 90 HIS A CA 1
ATOM 757 C C . HIS A 1 90 ? 3.408 -19.138 -11.219 1.00 73.62 90 HIS A C 1
ATOM 759 O O . HIS A 1 90 ? 2.962 -19.014 -12.355 1.00 73.62 90 HIS A O 1
ATOM 765 N N . LEU A 1 91 ? 2.618 -19.081 -10.138 1.00 74.75 91 LEU A N 1
ATOM 766 C CA . LEU A 1 91 ? 1.152 -18.957 -10.200 1.00 74.75 91 LEU A CA 1
ATOM 767 C C . LEU A 1 91 ? 0.658 -17.685 -10.901 1.00 74.75 91 LEU A C 1
ATOM 769 O O . LEU A 1 91 ? -0.428 -17.685 -11.474 1.00 74.75 91 LEU A O 1
ATOM 773 N N . TRP A 1 92 ? 1.420 -16.598 -10.826 1.00 70.19 92 TRP A N 1
ATOM 774 C CA . TRP A 1 92 ? 1.014 -15.291 -11.347 1.00 70.19 92 TRP A CA 1
ATOM 775 C C . TRP A 1 92 ? 2.118 -14.602 -12.145 1.00 70.19 92 TRP A C 1
ATOM 777 O O . TRP A 1 92 ? 1.947 -13.454 -12.538 1.00 70.19 92 TRP A O 1
ATOM 787 N N . ASN A 1 93 ? 3.209 -15.307 -12.458 1.00 67.25 93 ASN A N 1
ATOM 788 C CA . ASN A 1 93 ? 4.328 -14.778 -13.233 1.00 67.25 93 ASN A CA 1
ATOM 789 C C . ASN A 1 93 ? 3.855 -14.108 -14.537 1.00 67.25 93 ASN A C 1
ATOM 791 O O . ASN A 1 93 ? 4.228 -12.981 -14.831 1.00 67.25 93 ASN A O 1
ATOM 795 N N . ASN A 1 94 ? 2.905 -14.730 -15.241 1.00 64.31 94 ASN A N 1
ATOM 796 C CA . ASN A 1 94 ? 2.350 -14.220 -16.500 1.00 64.31 94 ASN A CA 1
ATOM 797 C C . ASN A 1 94 ? 1.590 -12.881 -16.373 1.00 64.31 94 ASN A C 1
ATOM 799 O O . ASN A 1 94 ? 1.358 -12.222 -17.382 1.00 64.31 94 ASN A O 1
ATOM 803 N N . LEU A 1 95 ? 1.182 -12.472 -15.163 1.00 61.28 95 LEU A N 1
ATOM 804 C CA . LEU A 1 95 ? 0.574 -11.157 -14.909 1.00 61.28 95 LEU A CA 1
ATOM 805 C C . LEU A 1 95 ? 1.622 -10.047 -14.741 1.00 61.28 95 LEU A C 1
ATOM 807 O O . LEU A 1 95 ? 1.288 -8.870 -14.896 1.00 61.28 95 LEU A O 1
ATOM 811 N N . PHE A 1 96 ? 2.858 -10.413 -14.394 1.00 59.09 96 PHE A N 1
ATOM 812 C CA . PHE A 1 96 ? 3.875 -9.491 -13.887 1.00 59.09 96 PHE A CA 1
ATOM 813 C C . PHE A 1 96 ? 5.156 -9.446 -14.729 1.00 59.09 96 PHE A C 1
ATOM 815 O O . PHE A 1 96 ? 5.823 -8.412 -14.741 1.00 59.09 96 PHE A O 1
ATOM 822 N N . THR A 1 97 ? 5.480 -10.508 -15.469 1.00 51.50 97 THR A N 1
ATOM 823 C CA . THR A 1 97 ? 6.604 -10.526 -16.414 1.00 51.50 97 THR A CA 1
ATOM 824 C C . THR A 1 97 ? 6.151 -10.188 -17.825 1.00 51.50 97 THR A C 1
ATOM 826 O O . THR A 1 97 ? 5.105 -10.652 -18.286 1.00 51.50 97 THR A O 1
ATOM 829 N N . THR A 1 98 ? 6.964 -9.408 -18.531 1.00 49.88 98 THR A N 1
ATOM 830 C CA . THR A 1 98 ? 6.820 -9.184 -19.968 1.00 49.88 98 THR A CA 1
ATOM 831 C C . THR A 1 98 ? 6.919 -10.508 -20.730 1.00 49.88 98 THR A C 1
ATOM 833 O O . THR A 1 98 ? 7.637 -11.429 -20.339 1.00 49.88 98 THR A O 1
ATOM 836 N N . SER A 1 99 ? 6.150 -10.621 -21.814 1.00 46.59 99 SER A N 1
ATOM 837 C CA . SER A 1 99 ? 6.171 -11.780 -22.707 1.00 46.59 99 SER A CA 1
ATOM 838 C C . SER A 1 99 ? 7.600 -12.102 -23.138 1.00 46.59 99 SER A C 1
ATOM 840 O O . SER A 1 99 ? 8.350 -11.191 -23.468 1.00 46.59 99 SER A O 1
ATOM 842 N N . THR A 1 100 ? 7.939 -13.387 -23.229 1.00 42.81 100 THR A N 1
ATOM 843 C CA . THR A 1 100 ? 9.214 -13.944 -23.730 1.00 42.81 100 THR A CA 1
ATOM 844 C C . THR A 1 100 ? 9.826 -13.207 -24.935 1.00 42.81 100 THR A C 1
ATOM 846 O O . THR A 1 100 ? 11.048 -13.163 -25.071 1.00 42.81 100 THR A O 1
ATOM 849 N N . ILE A 1 101 ? 9.005 -12.567 -25.769 1.00 42.25 101 ILE A N 1
ATOM 850 C CA . ILE A 1 101 ? 9.395 -11.757 -26.929 1.00 42.25 101 ILE A CA 1
ATOM 851 C C . ILE A 1 101 ? 10.299 -10.559 -26.561 1.00 42.25 101 ILE A C 1
ATOM 853 O O .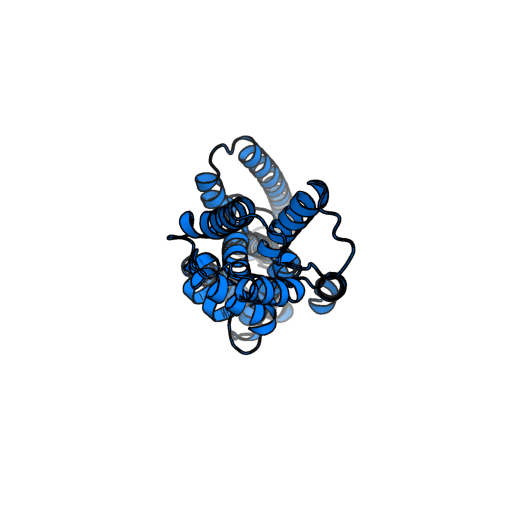 ILE A 1 101 ? 11.320 -10.368 -27.219 1.00 42.25 101 ILE A O 1
ATOM 857 N N . THR A 1 102 ? 10.028 -9.810 -25.485 1.00 47.84 102 THR A N 1
ATOM 858 C CA . THR A 1 102 ? 10.869 -8.662 -25.066 1.00 47.84 102 THR A CA 1
ATOM 859 C C . THR A 1 102 ? 12.264 -9.117 -24.638 1.00 47.84 102 THR A C 1
ATOM 861 O O . THR A 1 102 ? 13.261 -8.486 -24.972 1.00 47.84 102 THR A O 1
ATOM 864 N N . SER A 1 103 ? 12.346 -10.264 -23.955 1.00 48.41 103 SER A N 1
ATOM 865 C CA . SER A 1 103 ? 13.616 -10.872 -23.546 1.00 48.41 103 SER A CA 1
ATOM 866 C C . SER A 1 103 ? 14.426 -11.368 -24.746 1.00 48.41 103 SER A C 1
ATOM 868 O O . SER A 1 103 ? 15.647 -11.237 -24.752 1.00 48.41 103 SER A O 1
ATOM 870 N N . SER A 1 104 ? 13.751 -11.866 -25.790 1.00 49.44 104 SER A N 1
ATOM 871 C CA . SER A 1 104 ? 14.394 -12.267 -27.044 1.00 49.44 104 SER A CA 1
ATOM 872 C C . SER A 1 104 ? 14.869 -11.072 -27.870 1.00 49.44 104 SER A C 1
ATOM 874 O O . SER A 1 104 ? 15.955 -11.130 -28.432 1.00 49.44 104 SER A O 1
ATOM 876 N N . LEU A 1 105 ? 14.114 -9.967 -27.881 1.00 54.12 105 LEU A N 1
ATOM 877 C CA . LEU A 1 105 ? 14.499 -8.718 -28.535 1.00 54.12 105 LEU A CA 1
ATOM 878 C C . LEU A 1 105 ? 15.690 -8.066 -27.822 1.00 54.12 105 LEU 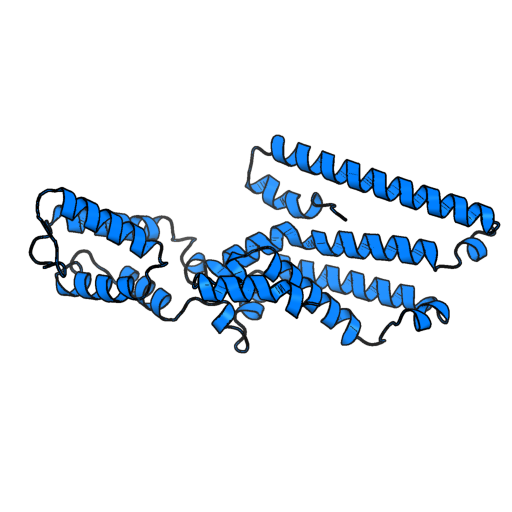A C 1
ATOM 880 O O . LEU A 1 105 ? 16.655 -7.697 -28.480 1.00 54.12 105 LEU A O 1
ATOM 884 N N . ALA A 1 106 ? 15.666 -7.982 -26.490 1.00 53.16 106 ALA A N 1
ATOM 885 C CA . ALA A 1 106 ? 16.776 -7.445 -25.706 1.00 53.16 106 ALA A CA 1
ATOM 886 C C . ALA A 1 106 ? 18.047 -8.305 -25.842 1.00 53.16 106 ALA A C 1
ATOM 888 O O . ALA A 1 106 ? 19.133 -7.766 -26.039 1.00 53.16 106 ALA A O 1
ATOM 889 N N . ALA A 1 107 ? 17.919 -9.638 -25.812 1.00 55.75 107 ALA A N 1
ATOM 890 C CA . ALA A 1 107 ? 19.039 -10.552 -26.049 1.00 55.75 107 ALA A CA 1
ATOM 891 C C . ALA A 1 107 ? 19.580 -10.457 -27.487 1.00 55.75 107 ALA A C 1
ATOM 893 O O . ALA A 1 107 ? 20.790 -10.520 -27.692 1.00 55.75 107 ALA A O 1
ATOM 894 N N . TYR A 1 108 ? 18.699 -10.264 -28.472 1.00 60.03 108 TYR A N 1
ATOM 895 C CA . TYR A 1 108 ? 19.075 -10.058 -29.868 1.00 60.03 108 TYR A CA 1
ATOM 896 C C . TYR A 1 108 ? 19.820 -8.732 -30.069 1.00 60.03 108 TYR A C 1
ATOM 898 O O . TYR A 1 108 ? 20.891 -8.717 -30.665 1.00 60.03 108 TYR A O 1
ATOM 906 N N . VAL A 1 109 ? 19.318 -7.631 -29.497 1.00 61.44 109 VAL A N 1
ATOM 907 C CA . VAL A 1 109 ? 19.994 -6.321 -29.504 1.00 61.44 109 VAL A CA 1
ATOM 908 C C . VAL A 1 109 ? 21.350 -6.389 -28.784 1.00 61.44 109 VAL A C 1
ATOM 910 O O . VAL A 1 109 ? 22.297 -5.734 -29.208 1.00 61.44 109 VAL A O 1
ATOM 913 N N . GLN A 1 110 ? 21.484 -7.218 -27.743 1.00 60.00 110 GLN A N 1
ATOM 914 C CA . GLN A 1 110 ? 22.747 -7.434 -27.026 1.00 60.00 110 GLN A CA 1
ATOM 915 C C . GLN A 1 110 ? 23.792 -8.205 -27.852 1.00 60.00 110 GLN A C 1
ATOM 917 O O . GLN A 1 110 ? 24.990 -8.008 -27.655 1.00 60.00 110 GLN A O 1
ATOM 922 N N . GLN A 1 111 ? 23.351 -9.081 -28.755 1.00 61.44 111 GLN A N 1
ATOM 923 C CA . GLN A 1 111 ? 24.215 -9.826 -29.678 1.00 61.44 111 GLN A CA 1
ATOM 924 C C . GLN A 1 111 ? 24.490 -9.068 -30.982 1.00 61.44 111 GLN A C 1
ATOM 926 O O . GLN A 1 111 ? 25.309 -9.519 -31.772 1.00 61.44 111 GLN A O 1
ATOM 931 N N . LEU A 1 112 ? 23.819 -7.934 -31.199 1.00 62.47 112 LEU A N 1
ATOM 932 C CA . LEU A 1 112 ? 23.897 -7.154 -32.426 1.00 62.47 112 LEU A CA 1
ATOM 933 C C . LEU A 1 112 ? 25.258 -6.445 -32.527 1.00 62.47 112 LEU A C 1
ATOM 935 O O . LEU A 1 112 ? 25.495 -5.437 -31.850 1.00 62.47 112 LEU A O 1
ATOM 939 N N . ASP A 1 113 ? 26.138 -6.955 -33.388 1.00 59.59 113 ASP A N 1
ATOM 940 C CA . ASP A 1 113 ? 27.381 -6.283 -33.768 1.00 59.59 113 ASP A CA 1
ATOM 941 C C . ASP A 1 113 ? 27.148 -5.285 -34.923 1.00 59.59 113 ASP A C 1
ATOM 943 O O . ASP A 1 113 ? 26.149 -5.337 -35.646 1.00 59.59 113 ASP A O 1
ATOM 947 N N . GLN A 1 114 ? 28.079 -4.353 -35.133 1.00 56.03 114 GLN A N 1
ATOM 948 C CA . GLN A 1 114 ? 28.003 -3.355 -36.208 1.00 56.03 114 GLN A CA 1
ATOM 949 C C . GLN A 1 114 ? 27.995 -4.010 -37.607 1.00 56.03 114 GLN A C 1
ATOM 951 O O . GLN A 1 114 ? 27.481 -3.431 -38.567 1.00 56.03 114 GLN A O 1
ATOM 956 N N . SER A 1 115 ? 28.528 -5.233 -37.702 1.00 54.44 115 SER A N 1
ATOM 957 C CA . SER A 1 115 ? 28.506 -6.101 -38.883 1.00 54.44 115 SER A CA 1
ATOM 958 C C . SER A 1 115 ? 27.153 -6.809 -39.113 1.00 54.44 115 SER A C 1
ATOM 960 O O . SER A 1 115 ? 26.820 -7.123 -40.260 1.00 54.44 115 SER A O 1
ATOM 962 N N . ASP A 1 116 ? 26.333 -6.968 -38.065 1.00 52.78 116 ASP A N 1
ATOM 963 C CA . ASP A 1 116 ? 25.047 -7.682 -38.087 1.00 52.78 116 ASP A CA 1
ATOM 964 C C . ASP A 1 116 ? 23.853 -6.813 -38.518 1.00 52.78 116 ASP A C 1
ATOM 966 O O . ASP A 1 116 ? 22.813 -7.355 -38.898 1.00 52.78 116 ASP A O 1
ATOM 970 N N . LEU A 1 117 ? 24.000 -5.479 -38.607 1.00 58.84 117 LEU A N 1
ATOM 971 C CA . LEU A 1 117 ? 23.039 -4.575 -39.286 1.00 58.84 117 LEU A CA 1
ATOM 972 C C . LEU A 1 117 ? 23.080 -4.707 -40.828 1.00 58.84 117 LEU A C 1
ATOM 974 O O . LEU A 1 117 ? 22.974 -3.737 -41.591 1.00 58.84 117 LEU A O 1
ATOM 978 N N . SER A 1 118 ? 23.240 -5.937 -41.306 1.00 58.53 118 SER A N 1
ATOM 979 C CA . SER A 1 118 ? 22.939 -6.330 -42.676 1.00 58.53 118 SER A CA 1
ATOM 980 C C . SER A 1 118 ? 21.417 -6.396 -42.891 1.00 58.53 118 SER A C 1
ATOM 982 O O . SER A 1 118 ? 20.630 -6.295 -41.948 1.00 58.53 118 SER A O 1
ATOM 984 N N . HIS A 1 119 ? 20.985 -6.593 -44.140 1.00 57.53 119 HIS A N 1
ATOM 985 C CA . HIS A 1 119 ? 19.567 -6.733 -44.500 1.00 57.53 119 HIS A CA 1
ATOM 986 C C . HIS A 1 119 ? 18.832 -7.775 -43.631 1.00 57.53 119 HIS A C 1
ATOM 988 O O . HIS A 1 119 ? 17.707 -7.546 -43.195 1.00 57.53 119 HIS A O 1
ATOM 994 N N . ASN A 1 120 ? 19.500 -8.889 -43.313 1.00 59.97 120 ASN A N 1
ATOM 995 C CA . ASN A 1 120 ? 18.911 -9.991 -42.554 1.00 59.97 120 ASN A CA 1
ATOM 996 C C . ASN A 1 120 ? 18.737 -9.654 -41.069 1.00 59.97 120 ASN A C 1
ATOM 998 O O . ASN A 1 120 ? 17.703 -9.988 -40.490 1.00 59.97 120 ASN A O 1
ATOM 1002 N N . GLY A 1 121 ? 19.705 -8.960 -40.463 1.00 61.91 121 GLY A N 1
ATOM 1003 C CA . GLY A 1 121 ? 19.614 -8.587 -39.053 1.00 61.91 121 GLY A CA 1
ATOM 1004 C C . GLY A 1 121 ? 18.597 -7.473 -38.800 1.00 61.91 121 GLY A C 1
ATOM 1005 O O . GLY A 1 121 ? 17.836 -7.510 -37.834 1.00 61.91 121 GLY A O 1
ATOM 1006 N N . LEU A 1 122 ? 18.480 -6.526 -39.735 1.00 62.03 122 LEU A N 1
ATOM 1007 C CA . LEU A 1 122 ? 17.461 -5.479 -39.662 1.00 62.03 122 LEU A CA 1
ATOM 1008 C C . LEU A 1 122 ? 16.045 -6.029 -39.903 1.00 62.03 122 LEU A C 1
ATOM 1010 O O . LEU A 1 122 ? 15.101 -5.596 -39.242 1.00 62.03 122 LEU A O 1
ATOM 1014 N N . HIS A 1 123 ? 15.893 -7.014 -40.795 1.00 63.28 123 HIS A N 1
ATOM 1015 C CA . HIS A 1 123 ? 14.628 -7.722 -40.996 1.00 63.28 123 HIS A CA 1
ATOM 1016 C C . HIS A 1 123 ? 14.221 -8.498 -39.738 1.00 63.28 123 HIS A C 1
ATOM 1018 O O . HIS A 1 123 ? 13.071 -8.427 -39.310 1.00 63.28 123 HIS A O 1
ATOM 1024 N N . GLN A 1 124 ? 15.165 -9.186 -39.095 1.00 67.31 124 GLN A N 1
ATOM 1025 C CA . GLN A 1 124 ? 14.911 -9.901 -37.846 1.00 67.31 124 GLN A CA 1
ATOM 1026 C C . GLN A 1 124 ? 14.538 -8.937 -36.705 1.00 67.31 124 GLN A C 1
ATOM 1028 O O . GLN A 1 124 ? 13.533 -9.157 -36.026 1.00 67.31 124 GLN A O 1
ATOM 1033 N N . LEU A 1 125 ? 15.250 -7.813 -36.569 1.00 66.88 125 LEU A N 1
ATOM 1034 C CA . LEU A 1 125 ? 14.902 -6.738 -35.635 1.00 66.88 125 LEU A CA 1
ATOM 1035 C C . LEU A 1 125 ? 13.485 -6.200 -35.898 1.00 66.88 125 LEU A C 1
ATOM 1037 O O . LEU A 1 125 ? 12.683 -6.092 -34.975 1.00 66.88 125 LEU A O 1
ATOM 1041 N N . HIS A 1 126 ? 13.146 -5.932 -37.162 1.00 68.12 126 HIS A N 1
ATOM 1042 C CA . HIS A 1 126 ? 11.821 -5.468 -37.573 1.00 68.12 126 HIS A CA 1
ATOM 1043 C C . HIS A 1 126 ? 10.720 -6.474 -37.222 1.00 68.12 126 HIS A C 1
ATOM 1045 O O . HIS A 1 126 ? 9.697 -6.090 -36.659 1.00 68.12 126 HIS A O 1
ATOM 1051 N N . THR A 1 127 ? 10.933 -7.767 -37.489 1.00 65.56 127 THR A N 1
ATOM 1052 C CA . THR A 1 127 ? 9.954 -8.812 -37.148 1.00 65.56 127 THR A CA 1
ATOM 1053 C C . THR A 1 127 ? 9.713 -8.915 -35.643 1.00 65.56 127 THR A C 1
ATOM 1055 O O . THR A 1 127 ? 8.565 -9.043 -35.221 1.00 65.56 127 THR A O 1
ATOM 1058 N N . LEU A 1 128 ? 10.761 -8.789 -34.824 1.00 62.22 128 LEU A N 1
ATOM 1059 C CA . LEU A 1 128 ? 10.638 -8.799 -33.365 1.00 62.22 128 LEU A CA 1
ATOM 1060 C C . LEU A 1 128 ? 9.926 -7.536 -32.850 1.00 62.22 128 LEU A C 1
ATOM 1062 O O . LEU A 1 128 ? 9.065 -7.625 -31.978 1.00 62.22 128 LEU A O 1
ATOM 1066 N N . LEU A 1 129 ? 10.224 -6.375 -33.438 1.00 63.03 129 LEU A N 1
ATOM 1067 C CA . LEU A 1 129 ? 9.640 -5.085 -33.063 1.00 63.03 129 LEU A CA 1
ATOM 1068 C C . LEU A 1 129 ? 8.172 -4.928 -33.491 1.00 63.03 129 LEU A C 1
ATOM 1070 O O . LEU A 1 129 ? 7.388 -4.338 -32.754 1.00 63.03 129 LEU A O 1
ATOM 1074 N N . ILE A 1 130 ? 7.753 -5.490 -34.631 1.00 63.22 130 ILE A N 1
ATOM 1075 C CA . ILE A 1 130 ? 6.335 -5.493 -35.046 1.00 63.22 130 ILE A CA 1
ATOM 1076 C C . ILE A 1 130 ? 5.468 -6.296 -34.069 1.00 63.22 130 ILE A C 1
ATOM 1078 O O . ILE A 1 130 ? 4.300 -5.951 -33.859 1.00 63.22 130 ILE A O 1
ATOM 1082 N N . HIS A 1 131 ? 6.028 -7.354 -33.480 1.00 55.84 131 HIS A N 1
ATOM 1083 C CA . HIS A 1 131 ? 5.348 -8.161 -32.472 1.00 55.84 131 HIS A CA 1
ATOM 1084 C C . HIS A 1 131 ? 5.345 -7.518 -31.077 1.00 55.84 131 HIS A C 1
ATOM 1086 O O . HIS A 1 131 ? 4.516 -7.904 -30.254 1.00 55.84 131 HIS A O 1
ATOM 1092 N N . ASP A 1 132 ? 6.184 -6.506 -30.834 1.00 55.94 132 ASP A N 1
ATOM 1093 C CA . ASP A 1 132 ? 6.280 -5.774 -29.567 1.00 55.94 132 ASP A CA 1
ATOM 1094 C C . ASP A 1 132 ? 6.179 -4.249 -29.765 1.00 55.94 132 ASP A C 1
ATOM 1096 O O . ASP A 1 132 ? 7.083 -3.470 -29.456 1.00 55.94 132 ASP A O 1
ATOM 1100 N N . LYS A 1 133 ? 5.025 -3.805 -30.281 1.00 56.03 133 LYS A N 1
ATOM 1101 C CA . LYS A 1 133 ? 4.747 -2.386 -30.591 1.00 56.03 133 LYS A CA 1
ATOM 1102 C C . LYS A 1 133 ? 4.750 -1.449 -29.377 1.00 56.03 133 LYS A C 1
ATOM 1104 O O . LYS A 1 133 ? 4.691 -0.235 -29.537 1.00 56.03 133 LYS A O 1
ATOM 1109 N N . ASN A 1 134 ? 4.766 -2.000 -28.166 1.00 50.41 134 ASN A N 1
ATOM 1110 C CA . ASN A 1 134 ? 4.788 -1.231 -26.923 1.00 50.41 134 ASN A CA 1
ATOM 1111 C C . ASN A 1 134 ? 6.213 -1.030 -26.383 1.00 50.41 134 ASN A C 1
ATOM 1113 O O . ASN A 1 134 ? 6.388 -0.338 -25.378 1.00 50.41 134 ASN A O 1
ATOM 1117 N N . SER A 1 135 ? 7.216 -1.623 -27.035 1.00 53.09 135 SER A N 1
ATOM 1118 C CA . SER A 1 135 ? 8.620 -1.494 -26.668 1.00 53.09 135 SER A CA 1
ATOM 1119 C C . SER A 1 135 ? 9.130 -0.067 -26.869 1.00 53.09 135 SER A C 1
ATOM 1121 O O . SER A 1 135 ? 8.835 0.574 -27.878 1.00 53.09 135 SER A O 1
ATOM 1123 N N . LEU A 1 136 ? 9.971 0.420 -25.954 1.00 52.78 136 LEU A N 1
ATOM 1124 C CA . LEU A 1 136 ? 10.722 1.670 -26.144 1.00 52.78 136 LEU A CA 1
ATOM 1125 C C . LEU A 1 136 ? 11.546 1.636 -27.443 1.00 52.78 136 LEU A C 1
ATOM 1127 O O . LEU A 1 136 ? 11.597 2.630 -28.167 1.00 52.78 136 LEU A O 1
ATOM 1131 N N . TYR A 1 137 ? 12.075 0.460 -27.793 1.00 56.03 137 TYR A N 1
ATOM 1132 C CA . TYR A 1 137 ? 12.797 0.221 -29.041 1.00 56.03 137 TYR A CA 1
ATOM 1133 C C . TYR A 1 137 ? 11.919 0.400 -30.292 1.00 56.03 137 TYR A C 1
ATOM 1135 O O . TYR A 1 137 ? 12.425 0.818 -31.330 1.00 56.03 137 TYR A O 1
ATOM 1143 N N . TYR A 1 138 ? 10.606 0.138 -30.212 1.00 58.91 138 TYR A N 1
ATOM 1144 C CA . TYR A 1 138 ? 9.675 0.290 -31.340 1.00 58.91 138 TYR A CA 1
ATOM 1145 C C . TYR A 1 138 ? 9.438 1.760 -31.702 1.00 58.91 138 TYR A C 1
ATOM 1147 O O . TYR A 1 138 ? 9.410 2.106 -32.881 1.00 58.91 138 TYR A O 1
ATOM 1155 N N . ASN A 1 139 ? 9.320 2.640 -30.704 1.00 58.19 139 ASN A N 1
ATOM 1156 C CA . ASN A 1 139 ? 9.123 4.073 -30.938 1.00 58.19 139 ASN A CA 1
ATOM 1157 C C . ASN A 1 139 ? 10.348 4.721 -31.591 1.00 58.19 139 ASN A C 1
ATOM 1159 O O . ASN A 1 139 ? 10.196 5.507 -32.526 1.00 58.19 139 ASN A O 1
ATOM 1163 N N . GLU A 1 140 ? 11.558 4.375 -31.150 1.00 57.78 140 GLU A N 1
ATOM 1164 C CA . GLU A 1 140 ? 12.782 4.876 -31.786 1.00 57.78 140 GLU A CA 1
ATOM 1165 C C . GLU A 1 140 ? 12.989 4.288 -33.181 1.00 57.78 140 GLU A C 1
ATOM 1167 O O . GLU A 1 140 ? 13.314 5.022 -34.114 1.00 57.78 140 GLU A O 1
ATOM 1172 N N . TYR A 1 141 ? 12.729 2.989 -33.349 1.00 64.56 141 TYR A N 1
ATOM 1173 C CA . TYR A 1 141 ? 12.767 2.336 -34.653 1.00 64.56 141 TYR A CA 1
ATOM 1174 C C . TYR A 1 141 ? 11.795 2.989 -35.651 1.00 64.56 141 TYR A C 1
ATOM 1176 O O . TYR A 1 141 ? 12.182 3.276 -36.782 1.00 64.56 141 TYR A O 1
ATOM 1184 N N . ASN A 1 142 ? 10.568 3.305 -35.227 1.00 61.84 142 ASN A N 1
ATOM 1185 C CA . ASN A 1 142 ? 9.597 4.023 -36.057 1.00 61.84 142 ASN A CA 1
ATOM 1186 C C . ASN A 1 142 ? 9.998 5.475 -36.326 1.00 61.84 142 ASN A C 1
ATOM 1188 O O . ASN A 1 142 ? 9.847 5.935 -37.448 1.00 61.84 142 ASN A O 1
ATOM 1192 N N . THR A 1 143 ? 10.548 6.187 -35.340 1.00 61.38 143 THR A N 1
ATOM 1193 C CA . THR A 1 143 ? 11.037 7.566 -35.535 1.00 61.38 143 THR A CA 1
ATOM 1194 C C . THR A 1 143 ? 12.142 7.605 -36.593 1.00 61.38 143 THR A C 1
ATOM 1196 O O . THR A 1 143 ? 12.220 8.527 -37.404 1.00 61.38 143 THR A O 1
ATOM 1199 N N . LEU A 1 144 ? 12.988 6.575 -36.616 1.00 58.56 144 LEU A N 1
ATOM 1200 C CA . LEU A 1 144 ? 14.036 6.413 -37.612 1.00 58.56 144 LEU A CA 1
ATOM 1201 C C . LEU A 1 144 ? 13.473 6.025 -38.987 1.00 58.56 144 LEU A C 1
ATOM 1203 O O . LEU A 1 144 ? 13.936 6.549 -39.996 1.00 58.56 144 LEU A O 1
ATOM 1207 N N . LEU A 1 145 ? 12.452 5.163 -39.039 1.00 61.00 145 LEU A N 1
ATOM 1208 C CA . LEU A 1 145 ? 11.719 4.876 -40.278 1.00 61.00 145 LEU A CA 1
ATOM 1209 C C . LEU A 1 145 ? 11.051 6.133 -40.851 1.00 61.00 145 LEU A C 1
ATOM 1211 O O . LEU A 1 145 ? 11.148 6.372 -42.054 1.00 61.00 145 LEU A O 1
ATOM 1215 N N . ASP A 1 146 ? 10.443 6.961 -40.001 1.00 58.66 146 ASP A N 1
ATOM 1216 C CA . ASP A 1 146 ? 9.822 8.225 -40.394 1.00 58.66 146 ASP A CA 1
ATOM 1217 C C . ASP A 1 146 ? 10.876 9.216 -40.910 1.00 58.66 146 ASP A C 1
ATOM 1219 O O . ASP A 1 146 ? 10.686 9.817 -41.969 1.00 58.66 146 ASP A O 1
ATOM 1223 N N . TYR A 1 147 ? 12.032 9.320 -40.243 1.00 56.06 147 TYR A N 1
ATOM 1224 C CA . TYR A 1 147 ? 13.171 10.122 -40.706 1.00 56.06 147 TYR A CA 1
ATOM 1225 C C . TYR A 1 147 ? 13.693 9.664 -42.079 1.00 56.06 147 TYR A C 1
ATOM 1227 O O . TYR A 1 147 ? 13.894 10.488 -42.975 1.00 56.06 147 TYR A O 1
ATOM 1235 N N . ILE A 1 148 ? 13.847 8.351 -42.281 1.00 54.25 148 ILE A N 1
ATOM 1236 C CA . ILE A 1 148 ? 14.263 7.772 -43.567 1.00 54.25 148 ILE A CA 1
ATOM 1237 C C . ILE A 1 148 ? 13.207 8.050 -44.646 1.00 54.25 148 ILE A C 1
ATOM 1239 O O . ILE A 1 148 ? 13.564 8.465 -45.749 1.00 54.25 148 ILE A O 1
ATOM 1243 N N . SER A 1 149 ? 11.916 7.911 -44.334 1.00 53.06 149 SER A N 1
ATOM 1244 C CA . SER A 1 149 ? 10.825 8.187 -45.280 1.00 53.06 149 SER A CA 1
ATOM 1245 C C . SER A 1 149 ? 10.711 9.675 -45.661 1.00 53.06 149 SER A C 1
ATOM 1247 O O . SER A 1 149 ? 10.377 10.000 -46.801 1.00 53.06 149 SER A O 1
ATOM 1249 N N . GLY A 1 150 ? 11.058 10.586 -44.742 1.00 47.78 150 GLY A N 1
ATOM 1250 C CA . GLY A 1 150 ? 11.074 12.037 -44.958 1.00 47.78 150 GLY A CA 1
ATOM 1251 C C . GLY A 1 150 ? 12.280 12.551 -45.753 1.00 47.78 150 GLY A C 1
ATOM 1252 O O . GLY A 1 150 ? 12.238 13.663 -46.274 1.00 47.78 150 GLY A O 1
ATOM 1253 N N . SER A 1 151 ? 13.332 11.740 -45.908 1.00 50.06 151 SER A N 1
ATOM 1254 C CA . SER A 1 151 ? 14.546 12.081 -46.671 1.00 50.06 151 SER A CA 1
ATOM 1255 C C . SER A 1 151 ? 14.379 12.020 -48.203 1.00 50.06 151 SER A C 1
ATOM 1257 O O . SER A 1 151 ? 15.343 12.192 -48.948 1.00 50.06 151 SER A O 1
ATOM 1259 N N . GLY A 1 152 ? 13.155 11.798 -48.697 1.00 44.72 152 GLY A N 1
ATOM 1260 C CA . GLY A 1 152 ? 12.846 11.734 -50.129 1.00 44.72 152 GLY A CA 1
ATOM 1261 C C . GLY A 1 152 ? 13.025 10.350 -50.761 1.00 44.72 152 GLY A C 1
ATOM 1262 O O . GLY A 1 152 ? 12.748 10.188 -51.949 1.00 44.72 152 GLY A O 1
ATOM 1263 N N . GLN A 1 153 ? 13.411 9.326 -49.994 1.00 46.38 153 GLN A N 1
ATOM 1264 C CA . GLN A 1 153 ? 13.199 7.939 -50.405 1.00 46.38 153 GLN A CA 1
ATOM 1265 C C . GLN A 1 153 ? 11.752 7.569 -50.067 1.00 46.38 153 GLN A C 1
ATOM 1267 O O . GLN A 1 153 ? 11.445 7.181 -48.947 1.00 46.38 153 GLN A O 1
ATOM 1272 N N . GLY A 1 154 ? 10.830 7.762 -51.010 1.00 39.69 154 GLY A N 1
ATOM 1273 C CA . GLY A 1 154 ? 9.429 7.393 -50.816 1.00 39.69 154 GLY A CA 1
ATOM 1274 C C . GLY A 1 154 ? 9.289 5.896 -50.531 1.00 39.69 154 GLY A C 1
ATOM 1275 O O . GLY A 1 154 ? 9.516 5.077 -51.418 1.00 39.69 154 GLY A O 1
ATOM 1276 N N . ILE A 1 155 ? 8.894 5.534 -49.309 1.00 41.81 155 ILE A N 1
ATOM 1277 C CA . ILE A 1 155 ? 8.583 4.150 -48.934 1.00 41.81 155 ILE A CA 1
ATOM 1278 C C . ILE A 1 155 ? 7.125 4.094 -48.474 1.00 41.81 155 ILE A C 1
ATOM 1280 O O . ILE A 1 155 ? 6.816 4.223 -47.295 1.00 41.81 155 ILE A O 1
ATOM 1284 N N . VAL A 1 156 ? 6.211 3.909 -49.428 1.00 35.84 156 VAL A N 1
ATOM 1285 C CA . VAL A 1 156 ? 4.834 3.470 -49.157 1.00 35.84 156 VAL A CA 1
ATOM 1286 C C . VAL A 1 156 ? 4.761 2.000 -49.568 1.00 35.84 156 VAL A C 1
ATOM 1288 O O . VAL A 1 156 ? 4.562 1.680 -50.736 1.00 35.84 156 VAL A O 1
ATOM 1291 N N . GLY A 1 157 ? 5.017 1.100 -48.619 1.00 39.06 157 GLY A N 1
ATOM 1292 C CA . GLY A 1 157 ? 5.045 -0.352 -48.831 1.00 39.06 157 GLY A CA 1
ATOM 1293 C C . GLY A 1 157 ? 5.973 -1.065 -47.839 1.00 39.06 157 GLY A C 1
ATOM 1294 O O . GLY A 1 157 ? 6.704 -0.384 -47.119 1.00 39.06 157 GLY A O 1
ATOM 1295 N N . PRO A 1 158 ? 5.956 -2.415 -47.766 1.00 36.88 158 PRO A N 1
ATOM 1296 C CA . PRO A 1 158 ? 6.901 -3.167 -46.939 1.00 36.88 158 PRO A CA 1
ATOM 1297 C C . PRO A 1 158 ? 8.323 -2.706 -47.272 1.00 36.88 158 PRO A C 1
ATOM 1299 O O . PRO A 1 158 ? 8.725 -2.716 -48.436 1.00 36.88 158 PRO A O 1
ATOM 1302 N N . VAL A 1 159 ? 9.036 -2.218 -46.255 1.00 46.00 159 VAL A N 1
ATOM 1303 C CA . VAL A 1 159 ? 10.310 -1.507 -46.404 1.00 46.00 159 VAL A CA 1
ATOM 1304 C C . VAL A 1 159 ? 11.297 -2.389 -47.166 1.00 46.00 159 VAL A C 1
ATOM 1306 O O . VAL A 1 159 ? 11.779 -3.390 -46.640 1.00 46.00 159 VAL A O 1
ATOM 1309 N N . SER A 1 160 ? 11.618 -2.026 -48.411 1.00 44.62 160 SER A N 1
ATOM 1310 C CA . SER A 1 160 ? 12.722 -2.653 -49.137 1.00 44.62 160 SER A CA 1
ATOM 1311 C C . SER A 1 160 ? 14.026 -2.186 -48.494 1.00 44.62 160 SER A C 1
ATOM 1313 O O . SER A 1 160 ? 14.532 -1.103 -48.783 1.00 44.62 160 SER A O 1
ATOM 1315 N N . MET A 1 161 ? 14.560 -2.994 -47.574 1.00 49.53 161 MET A N 1
ATOM 1316 C CA . MET A 1 161 ? 15.733 -2.677 -46.743 1.00 49.53 161 MET A CA 1
ATOM 1317 C C . MET A 1 161 ? 17.068 -2.630 -47.523 1.00 49.53 161 MET A C 1
ATOM 1319 O O . MET A 1 161 ? 18.140 -2.720 -46.932 1.00 49.53 161 MET A O 1
ATOM 1323 N N . ASN A 1 162 ? 17.028 -2.490 -48.852 1.00 47.12 162 ASN A N 1
ATOM 1324 C CA . ASN A 1 162 ? 18.206 -2.349 -49.716 1.00 47.12 162 ASN A CA 1
ATOM 1325 C C . ASN A 1 162 ? 18.650 -0.884 -49.911 1.00 47.12 162 ASN A C 1
ATOM 1327 O O . ASN A 1 162 ? 19.727 -0.656 -50.453 1.00 47.12 162 ASN A O 1
ATOM 1331 N N . GLY A 1 163 ? 17.849 0.100 -49.476 1.00 50.28 163 GLY A N 1
ATOM 1332 C CA . GLY A 1 163 ? 18.109 1.537 -49.680 1.00 50.28 163 GLY A CA 1
ATOM 1333 C C . GLY A 1 163 ? 18.756 2.292 -48.510 1.00 50.28 163 GLY A C 1
ATOM 1334 O O . GLY A 1 163 ? 19.067 3.472 -48.656 1.00 50.28 163 GLY A O 1
ATOM 1335 N N . ILE A 1 164 ? 18.967 1.645 -47.357 1.00 58.91 164 ILE A N 1
ATOM 1336 C CA . ILE A 1 164 ? 19.401 2.323 -46.122 1.00 58.91 164 ILE A CA 1
ATOM 1337 C C . ILE A 1 164 ? 20.908 2.620 -46.175 1.00 58.91 164 ILE A C 1
ATOM 1339 O O . ILE A 1 164 ? 21.741 1.709 -46.313 1.00 58.91 164 ILE A O 1
ATOM 1343 N N . SER A 1 165 ? 21.273 3.899 -46.037 1.00 61.91 165 SER A N 1
ATOM 1344 C CA . SER A 1 165 ? 22.671 4.329 -46.091 1.00 61.91 165 SER A CA 1
ATOM 1345 C C . SER A 1 165 ? 23.486 3.759 -44.919 1.00 61.91 165 SER A C 1
ATOM 1347 O O . SER A 1 165 ? 22.950 3.364 -43.880 1.00 61.91 165 SER A O 1
ATOM 1349 N N . LEU A 1 166 ? 24.811 3.672 -45.081 1.00 62.19 166 LEU A N 1
ATOM 1350 C CA . LEU A 1 166 ? 25.704 3.213 -44.007 1.00 62.19 166 LEU A CA 1
ATOM 1351 C C . LEU A 1 166 ? 25.611 4.130 -42.769 1.00 62.19 166 LEU A C 1
ATOM 1353 O O . LEU A 1 166 ? 25.677 3.648 -41.641 1.00 62.19 166 LEU A O 1
ATOM 1357 N N . ASN A 1 167 ? 25.390 5.430 -42.986 1.00 60.72 167 ASN A N 1
ATOM 1358 C CA . ASN A 1 167 ? 25.270 6.432 -41.927 1.00 60.72 167 ASN A CA 1
ATOM 1359 C C . ASN A 1 167 ? 23.983 6.248 -41.111 1.00 60.72 167 ASN A C 1
ATOM 1361 O O . ASN A 1 167 ? 24.026 6.329 -39.885 1.00 60.72 167 ASN A O 1
ATOM 1365 N N . ASP A 1 168 ? 22.864 5.916 -41.761 1.00 62.56 168 ASP A N 1
ATOM 1366 C CA . ASP A 1 168 ? 21.587 5.668 -41.073 1.00 62.56 168 ASP A CA 1
ATOM 1367 C C . ASP A 1 168 ? 21.653 4.398 -40.214 1.00 62.56 168 ASP A C 1
ATOM 1369 O O . ASP A 1 168 ? 21.151 4.364 -39.088 1.00 62.56 168 ASP A O 1
ATOM 1373 N N . ARG A 1 169 ? 22.354 3.364 -40.706 1.00 61.94 169 ARG A N 1
ATOM 1374 C CA . ARG A 1 169 ? 22.641 2.143 -39.935 1.00 61.94 169 ARG A CA 1
ATOM 1375 C C . ARG A 1 169 ? 23.519 2.425 -38.721 1.00 61.94 169 ARG A C 1
ATOM 1377 O O . ARG A 1 169 ? 23.237 1.923 -37.637 1.00 61.94 169 ARG A O 1
ATOM 1384 N N . GLN A 1 170 ? 24.555 3.247 -38.877 1.00 63.69 170 GLN A N 1
ATOM 1385 C CA . GLN A 1 170 ? 25.418 3.649 -37.763 1.00 63.69 170 GLN A CA 1
ATOM 1386 C C . GLN A 1 170 ? 24.674 4.505 -36.734 1.00 63.69 170 GLN A C 1
ATOM 1388 O O . GLN A 1 170 ? 24.874 4.315 -35.535 1.00 63.69 170 GLN A O 1
ATOM 1393 N N . TYR A 1 171 ? 23.782 5.393 -37.176 1.00 64.75 171 TYR A N 1
ATOM 1394 C CA . TYR A 1 171 ? 22.940 6.188 -36.286 1.00 64.75 171 TYR A CA 1
ATOM 1395 C C . TYR A 1 171 ? 21.994 5.295 -35.468 1.00 64.75 171 TYR A C 1
ATOM 1397 O O . TYR A 1 171 ? 21.996 5.388 -34.238 1.00 64.75 171 TYR A O 1
ATOM 1405 N N . LEU A 1 172 ? 21.289 4.358 -36.117 1.00 62.81 172 LEU A N 1
ATOM 1406 C CA . LEU A 1 172 ? 20.435 3.376 -35.440 1.00 62.81 172 LEU A CA 1
ATOM 1407 C C . LEU A 1 172 ? 21.230 2.520 -34.442 1.00 62.81 172 LEU A C 1
ATOM 1409 O O . LEU A 1 172 ? 20.835 2.421 -33.284 1.00 62.81 172 LEU A O 1
ATOM 1413 N N . TYR A 1 173 ? 22.374 1.962 -34.853 1.00 63.06 173 TYR A N 1
ATOM 1414 C CA . TYR A 1 173 ? 23.254 1.183 -33.973 1.00 63.06 173 TYR A CA 1
ATOM 1415 C C . TYR A 1 173 ? 23.709 1.997 -32.756 1.00 63.06 173 TYR A C 1
ATOM 1417 O O . TYR A 1 173 ? 23.642 1.522 -31.624 1.00 63.06 173 TYR A O 1
ATOM 1425 N N . SER A 1 174 ? 24.133 3.244 -32.977 1.00 61.06 174 SER A N 1
ATOM 1426 C CA . SER A 1 174 ? 24.612 4.117 -31.907 1.00 61.06 174 SER A CA 1
ATOM 1427 C C . SER A 1 174 ? 23.515 4.481 -30.909 1.00 61.06 174 SER A C 1
ATOM 1429 O O . SER A 1 174 ? 23.810 4.575 -29.724 1.00 61.06 174 SER A O 1
ATOM 1431 N N . ASN A 1 175 ? 22.264 4.649 -31.350 1.00 62.03 175 ASN A N 1
ATOM 1432 C CA . ASN A 1 175 ? 21.142 4.928 -30.456 1.00 62.03 175 ASN A CA 1
ATOM 1433 C C . ASN A 1 175 ? 20.708 3.667 -29.705 1.00 62.03 175 ASN A C 1
ATOM 1435 O O . ASN A 1 175 ? 20.631 3.715 -28.481 1.00 62.03 175 ASN A O 1
ATOM 1439 N N . LEU A 1 176 ? 20.574 2.522 -30.388 1.00 61.12 176 LEU A N 1
ATOM 1440 C CA . LEU A 1 176 ? 20.289 1.227 -29.754 1.00 61.12 176 LEU A CA 1
ATOM 1441 C C . LEU A 1 176 ? 21.314 0.893 -28.653 1.00 61.12 176 LEU A C 1
ATOM 1443 O O . LEU A 1 176 ? 20.934 0.490 -27.553 1.00 61.12 176 LEU A O 1
ATOM 1447 N N . HIS A 1 177 ? 22.608 1.132 -28.906 1.00 58.53 177 HIS A N 1
ATOM 1448 C CA . HIS A 1 177 ? 23.674 0.929 -27.915 1.00 58.53 177 HIS A CA 1
ATOM 1449 C C . HIS A 1 177 ? 23.810 2.058 -26.886 1.00 58.53 177 HIS A C 1
ATOM 1451 O O . HIS A 1 177 ? 24.317 1.816 -25.793 1.00 58.53 177 HIS A O 1
ATOM 1457 N N . ARG A 1 178 ? 23.342 3.282 -27.153 1.00 52.19 178 ARG A N 1
ATOM 1458 C CA . ARG A 1 178 ? 23.353 4.374 -26.157 1.00 52.19 178 ARG A CA 1
ATOM 1459 C C . ARG A 1 178 ? 22.417 4.081 -24.983 1.00 52.19 178 ARG A C 1
ATOM 1461 O O . ARG A 1 178 ? 22.756 4.417 -23.850 1.00 52.19 178 ARG A O 1
ATOM 1468 N N . TYR A 1 179 ? 21.308 3.386 -25.223 1.00 49.69 179 TYR A N 1
ATOM 1469 C CA . TYR A 1 179 ? 20.468 2.841 -24.148 1.00 49.69 179 TYR A CA 1
ATOM 1470 C C . TYR A 1 179 ? 21.138 1.678 -23.395 1.00 49.69 179 TYR A C 1
ATOM 1472 O O . TYR A 1 179 ? 20.841 1.456 -22.225 1.00 49.69 179 TYR A O 1
ATOM 1480 N N . ASN A 1 180 ? 22.092 0.984 -24.023 1.00 49.72 180 ASN A N 1
ATOM 1481 C CA . ASN A 1 180 ? 22.857 -0.123 -23.436 1.00 49.72 180 ASN A CA 1
ATOM 1482 C C . ASN A 1 180 ? 24.082 0.345 -22.609 1.00 49.72 180 ASN A C 1
ATOM 1484 O O . ASN A 1 180 ? 24.401 -0.219 -21.567 1.00 49.72 180 ASN A O 1
ATOM 1488 N N . MET A 1 181 ? 24.784 1.406 -23.015 1.00 38.69 181 MET A N 1
ATOM 1489 C CA . MET A 1 181 ? 26.035 1.834 -22.355 1.00 38.69 181 MET A CA 1
ATOM 1490 C C . MET A 1 181 ? 25.833 2.680 -21.092 1.00 38.69 181 MET A C 1
ATOM 1492 O O . MET A 1 181 ? 26.708 2.708 -20.230 1.00 38.69 181 MET A O 1
ATOM 1496 N N . ASN A 1 182 ? 24.658 3.283 -20.910 1.00 41.09 182 ASN A N 1
ATOM 1497 C CA . ASN A 1 182 ? 24.257 3.851 -19.618 1.00 41.09 182 ASN A CA 1
ATOM 1498 C C . ASN A 1 182 ? 23.746 2.766 -18.639 1.00 41.09 182 ASN A C 1
ATOM 1500 O O . ASN A 1 182 ? 23.262 3.092 -17.558 1.00 41.09 182 ASN A O 1
ATOM 1504 N N . SER A 1 183 ? 23.835 1.481 -19.022 1.00 45.12 183 SER A N 1
ATOM 1505 C CA . SER A 1 183 ? 23.102 0.356 -18.429 1.00 45.12 183 SER A CA 1
ATOM 1506 C C . SER A 1 183 ? 23.989 -0.750 -17.828 1.00 45.12 183 SER A C 1
ATOM 1508 O O . SER A 1 183 ? 23.517 -1.830 -17.481 1.00 45.12 183 SER A O 1
ATOM 1510 N N . SER A 1 184 ? 25.269 -0.500 -17.546 1.00 39.81 184 SER A N 1
ATOM 1511 C CA . SER A 1 184 ? 26.085 -1.465 -16.779 1.00 39.81 184 SER A CA 1
ATOM 1512 C C . SER A 1 184 ? 25.635 -1.614 -15.310 1.00 39.81 184 SER A C 1
ATOM 1514 O O . SER A 1 184 ? 25.858 -2.661 -14.707 1.00 39.81 184 SER A O 1
ATOM 1516 N N . THR A 1 185 ? 24.894 -0.645 -14.761 1.00 39.84 185 THR A N 1
ATOM 1517 C CA . THR A 1 185 ? 24.082 -0.789 -13.533 1.00 39.84 185 THR A CA 1
ATOM 1518 C C . THR A 1 185 ? 22.620 -1.171 -13.810 1.00 39.84 185 THR A C 1
ATOM 1520 O O . THR A 1 185 ? 21.914 -1.567 -12.883 1.00 39.84 185 THR A O 1
ATOM 1523 N N . HIS A 1 186 ? 22.164 -1.106 -15.069 1.00 37.59 186 HIS A N 1
ATOM 1524 C CA . HIS A 1 186 ? 20.781 -1.376 -15.470 1.00 37.59 186 HIS A CA 1
ATOM 1525 C C . HIS A 1 186 ? 20.529 -2.757 -16.117 1.00 37.59 186 HIS A C 1
ATOM 1527 O O . HIS A 1 186 ? 19.376 -3.130 -16.316 1.00 37.59 186 HIS A O 1
ATOM 1533 N N . LEU A 1 187 ? 21.544 -3.595 -16.353 1.00 38.31 187 LEU A N 1
ATOM 1534 C CA . LEU A 1 187 ? 21.359 -4.955 -16.901 1.00 38.31 187 LEU A CA 1
ATOM 1535 C C . LEU A 1 187 ? 20.592 -5.924 -15.970 1.00 38.31 187 LEU A C 1
ATOM 1537 O O . LEU A 1 187 ? 20.029 -6.917 -16.438 1.00 38.31 187 LEU A O 1
ATOM 1541 N N . TYR A 1 188 ? 20.526 -5.634 -14.663 1.00 34.50 188 TYR A N 1
ATOM 1542 C CA . TYR A 1 188 ? 19.592 -6.286 -13.724 1.00 34.50 188 TYR A CA 1
ATOM 1543 C C . TYR A 1 188 ? 18.224 -5.569 -13.672 1.00 34.50 188 TYR A C 1
ATOM 1545 O O . TYR A 1 188 ? 17.221 -6.142 -13.260 1.00 34.50 188 TYR A O 1
ATOM 1553 N N . TYR A 1 189 ? 18.175 -4.312 -14.111 1.00 37.41 189 TYR A N 1
ATOM 1554 C CA . TYR A 1 189 ? 17.004 -3.434 -14.085 1.00 37.41 189 TYR A CA 1
ATOM 1555 C C . TYR A 1 189 ? 16.072 -3.638 -15.281 1.00 37.41 189 TYR A C 1
ATOM 1557 O O . TYR A 1 189 ? 14.864 -3.522 -15.121 1.00 37.41 189 TYR A O 1
ATOM 1565 N N . ASP A 1 190 ? 16.605 -3.977 -16.455 1.00 41.03 190 ASP A N 1
ATOM 1566 C CA . ASP A 1 190 ? 15.834 -3.940 -17.705 1.00 41.03 190 ASP A CA 1
ATOM 1567 C C . ASP A 1 190 ? 15.188 -5.284 -18.085 1.00 41.03 190 ASP A C 1
ATOM 1569 O O . ASP A 1 190 ? 14.139 -5.336 -18.721 1.00 41.03 190 ASP A O 1
ATOM 1573 N N . ARG A 1 191 ? 15.721 -6.409 -17.582 1.00 41.78 191 ARG A N 1
ATOM 1574 C CA . ARG A 1 191 ? 15.090 -7.734 -17.765 1.00 41.78 191 ARG A CA 1
ATOM 1575 C C . ARG A 1 191 ? 13.702 -7.832 -17.107 1.00 41.78 191 ARG A C 1
ATOM 1577 O O . ARG A 1 191 ? 12.956 -8.756 -17.403 1.00 41.78 191 ARG A O 1
ATOM 1584 N N . ASN A 1 192 ? 13.405 -6.882 -16.217 1.00 49.75 192 ASN A N 1
ATOM 1585 C CA . ASN A 1 192 ? 12.325 -6.884 -15.241 1.00 49.75 192 ASN A CA 1
ATOM 1586 C C . ASN A 1 192 ? 11.843 -5.442 -14.928 1.00 49.75 192 ASN A C 1
ATOM 1588 O O . ASN A 1 192 ? 11.357 -5.174 -13.831 1.00 49.75 192 ASN A O 1
ATOM 1592 N N . GLY A 1 193 ? 11.971 -4.492 -15.868 1.00 53.19 193 GLY A N 1
ATOM 1593 C CA . GLY A 1 193 ? 11.713 -3.061 -15.616 1.00 53.19 193 GLY A CA 1
ATOM 1594 C C . GLY A 1 193 ? 10.367 -2.769 -14.939 1.00 53.19 193 GLY A C 1
ATOM 1595 O O . GLY A 1 193 ? 10.293 -1.958 -14.020 1.00 53.19 193 GLY A O 1
ATOM 1596 N N . THR A 1 194 ? 9.322 -3.530 -15.277 1.00 63.66 194 THR A N 1
ATOM 1597 C CA . THR A 1 194 ? 8.000 -3.430 -14.641 1.00 63.66 194 THR A CA 1
ATOM 1598 C C . THR A 1 194 ? 8.010 -3.785 -13.154 1.00 63.66 194 THR A C 1
ATOM 1600 O O . THR A 1 194 ? 7.342 -3.106 -12.373 1.00 63.66 194 THR A O 1
ATOM 1603 N N . ILE A 1 195 ? 8.760 -4.815 -12.739 1.00 72.62 195 ILE A N 1
ATOM 1604 C CA . ILE A 1 195 ? 8.793 -5.266 -11.344 1.00 72.62 195 ILE A CA 1
ATOM 1605 C C . ILE A 1 195 ? 9.700 -4.390 -10.478 1.00 72.62 195 ILE A C 1
ATOM 1607 O O . ILE A 1 195 ? 9.355 -4.132 -9.326 1.00 72.62 195 ILE A O 1
ATOM 1611 N N . ASN A 1 196 ? 10.799 -3.865 -11.024 1.00 72.00 196 ASN A N 1
ATOM 1612 C CA . ASN A 1 196 ? 11.659 -2.926 -10.298 1.00 72.00 196 ASN A CA 1
ATOM 1613 C C . ASN A 1 196 ? 10.991 -1.556 -10.143 1.00 72.00 196 ASN A C 1
ATOM 1615 O O . ASN A 1 196 ? 11.019 -0.984 -9.052 1.00 72.00 196 ASN A O 1
ATOM 1619 N N . ASP A 1 197 ? 10.310 -1.072 -11.185 1.00 74.75 197 ASP A N 1
ATOM 1620 C CA . ASP A 1 197 ? 9.474 0.126 -11.097 1.00 74.75 197 ASP A CA 1
ATOM 1621 C C . ASP A 1 197 ? 8.336 -0.074 -10.097 1.00 74.75 197 ASP A C 1
ATOM 1623 O O . ASP A 1 197 ? 8.054 0.813 -9.290 1.00 74.75 197 ASP A O 1
ATOM 1627 N N . TRP A 1 198 ? 7.692 -1.246 -10.122 1.00 80.38 198 TRP A N 1
ATOM 1628 C CA . TRP A 1 198 ? 6.661 -1.611 -9.155 1.00 80.38 198 TRP A CA 1
ATOM 1629 C C . TRP A 1 198 ? 7.208 -1.633 -7.728 1.00 80.38 198 TRP A C 1
ATOM 1631 O O . TRP A 1 198 ? 6.579 -1.071 -6.837 1.00 80.38 198 TRP A O 1
ATOM 1641 N N . TYR A 1 199 ? 8.384 -2.222 -7.514 1.00 85.38 199 TYR A N 1
ATOM 1642 C CA . TYR A 1 199 ? 9.049 -2.249 -6.217 1.00 85.38 199 TYR A CA 1
ATOM 1643 C C . TYR A 1 199 ? 9.352 -0.844 -5.712 1.00 85.38 199 TYR A C 1
ATOM 1645 O O . TYR A 1 199 ? 8.970 -0.515 -4.595 1.00 85.38 199 TYR A O 1
ATOM 1653 N N . HIS A 1 200 ? 9.986 -0.002 -6.531 1.00 84.69 200 HIS A N 1
ATOM 1654 C CA . HIS A 1 200 ? 10.317 1.372 -6.158 1.00 84.69 200 HIS A CA 1
ATOM 1655 C C . HIS A 1 200 ? 9.058 2.155 -5.763 1.00 84.69 200 HIS A C 1
ATOM 1657 O O . HIS A 1 200 ? 9.000 2.739 -4.684 1.00 84.69 200 HIS A O 1
ATOM 1663 N N . ARG A 1 201 ? 8.016 2.077 -6.592 1.00 82.69 201 ARG A N 1
ATOM 1664 C CA . ARG A 1 201 ? 6.714 2.712 -6.369 1.00 82.69 201 ARG A CA 1
ATOM 1665 C C . ARG A 1 201 ? 6.003 2.198 -5.111 1.00 82.69 201 ARG A C 1
ATOM 1667 O O . ARG A 1 201 ? 5.585 2.986 -4.273 1.00 82.69 201 ARG A O 1
ATOM 1674 N N . TRP A 1 202 ? 5.909 0.881 -4.935 1.00 88.88 202 TRP A N 1
ATOM 1675 C CA . TRP A 1 202 ? 5.348 0.271 -3.726 1.00 88.88 202 TRP A CA 1
ATOM 1676 C C . TRP A 1 202 ? 6.136 0.672 -2.470 1.00 88.88 202 TRP A C 1
ATOM 1678 O O . TRP A 1 202 ? 5.545 0.933 -1.424 1.00 88.88 202 TRP A O 1
ATOM 1688 N N . ASN A 1 203 ? 7.464 0.748 -2.579 1.00 89.81 203 ASN A N 1
ATOM 1689 C CA . ASN A 1 203 ? 8.354 1.070 -1.472 1.00 89.81 203 ASN A CA 1
ATOM 1690 C C . ASN A 1 203 ? 8.230 2.532 -1.013 1.00 89.81 203 ASN A C 1
ATOM 1692 O O . ASN A 1 203 ? 8.465 2.802 0.167 1.00 89.81 203 ASN A O 1
ATOM 1696 N N . LEU A 1 204 ? 7.845 3.452 -1.908 1.00 88.06 204 LEU A N 1
ATOM 1697 C CA . LEU A 1 204 ? 7.489 4.832 -1.558 1.00 88.06 204 LEU A CA 1
ATOM 1698 C C . LEU A 1 204 ? 6.249 4.861 -0.651 1.00 88.06 204 LEU A C 1
ATOM 1700 O O . LEU A 1 204 ? 6.259 5.510 0.388 1.00 88.06 204 LEU A O 1
ATOM 1704 N N . ASP A 1 205 ? 5.223 4.074 -0.975 1.00 88.56 205 ASP A N 1
ATOM 1705 C CA . ASP A 1 205 ? 3.954 4.012 -0.234 1.00 88.56 205 ASP A CA 1
ATOM 1706 C C . ASP A 1 205 ? 3.891 2.886 0.821 1.00 88.56 205 ASP A C 1
ATOM 1708 O O . ASP A 1 205 ? 2.809 2.459 1.243 1.00 88.56 205 ASP A O 1
ATOM 1712 N N . ARG A 1 206 ? 5.044 2.368 1.270 1.00 90.56 206 ARG A N 1
ATOM 1713 C CA . ARG A 1 206 ? 5.106 1.160 2.119 1.00 90.56 206 ARG A CA 1
ATOM 1714 C C . ARG A 1 206 ? 4.329 1.276 3.439 1.00 90.56 206 ARG A C 1
ATOM 1716 O O . ARG A 1 206 ? 3.737 0.305 3.901 1.00 90.56 206 ARG A O 1
ATOM 1723 N N . TYR A 1 207 ? 4.317 2.454 4.065 1.00 90.81 207 TYR A N 1
ATOM 1724 C CA . TYR A 1 207 ? 3.695 2.649 5.382 1.00 90.81 207 TYR A CA 1
ATOM 1725 C C . TYR A 1 207 ? 2.330 3.338 5.329 1.00 90.81 207 TYR A C 1
ATOM 1727 O O . TYR A 1 207 ? 1.609 3.293 6.324 1.00 90.81 207 TYR A O 1
ATOM 1735 N N . THR A 1 208 ? 1.916 3.874 4.179 1.00 88.00 208 THR A N 1
ATOM 1736 C CA . THR A 1 208 ? 0.667 4.636 4.019 1.00 88.00 208 THR A CA 1
ATOM 1737 C C . THR A 1 208 ? -0.553 3.848 4.509 1.00 88.00 208 THR A C 1
ATOM 1739 O O . THR A 1 208 ? -1.314 4.308 5.360 1.00 88.00 208 THR A O 1
ATOM 1742 N N . VAL A 1 209 ? -0.703 2.596 4.063 1.00 86.81 209 VAL A N 1
ATOM 1743 C CA . VAL A 1 209 ? -1.830 1.747 4.491 1.00 86.81 209 VAL A CA 1
ATOM 1744 C C . VAL A 1 209 ? -1.724 1.352 5.968 1.00 86.81 209 VAL A C 1
ATOM 1746 O O . VAL A 1 209 ? -2.739 1.264 6.658 1.00 86.81 209 VAL A O 1
ATOM 1749 N N . LEU A 1 210 ? -0.509 1.149 6.482 1.00 88.81 210 LEU A N 1
ATOM 1750 C CA . LEU A 1 210 ? -0.294 0.835 7.896 1.00 88.81 210 LEU A CA 1
ATOM 1751 C C . LEU A 1 210 ? -0.680 2.011 8.798 1.00 88.81 210 LEU A C 1
ATOM 1753 O O . LEU A 1 210 ? -1.299 1.781 9.835 1.00 88.81 210 LEU A O 1
ATOM 1757 N N . TYR A 1 211 ? -0.399 3.252 8.392 1.00 87.56 211 TYR A N 1
ATOM 1758 C CA . TYR A 1 211 ? -0.857 4.442 9.111 1.00 87.56 211 TYR A CA 1
ATOM 1759 C C . TYR A 1 211 ? -2.384 4.503 9.184 1.00 87.56 211 TYR A C 1
ATOM 1761 O O . TYR A 1 211 ? -2.921 4.668 10.281 1.00 87.56 211 TYR A O 1
ATOM 1769 N N . GLY A 1 212 ? -3.085 4.273 8.069 1.00 87.00 212 GLY A N 1
ATOM 1770 C CA . GLY A 1 212 ? -4.551 4.226 8.043 1.00 87.00 212 GLY A CA 1
ATOM 1771 C C . GLY A 1 212 ? -5.136 3.117 8.929 1.00 87.00 212 GLY A C 1
ATOM 1772 O O . GLY A 1 212 ? -6.087 3.345 9.680 1.00 87.00 212 GLY A O 1
ATOM 1773 N N . ILE A 1 213 ? -4.536 1.921 8.921 1.00 88.12 213 ILE A N 1
ATOM 1774 C CA . ILE A 1 213 ? -4.979 0.813 9.780 1.00 88.12 213 ILE A CA 1
ATOM 1775 C C . ILE A 1 213 ? -4.723 1.122 11.262 1.00 88.12 213 ILE A C 1
ATOM 1777 O O . ILE A 1 213 ? -5.607 0.899 12.091 1.00 88.12 213 ILE A O 1
ATOM 1781 N N . CYS A 1 214 ? -3.549 1.654 11.612 1.00 88.06 214 CYS A N 1
ATOM 1782 C CA . CYS A 1 214 ? -3.233 2.076 12.978 1.00 88.06 214 CYS A CA 1
ATOM 1783 C C . CYS A 1 214 ? -4.194 3.167 13.458 1.00 88.06 214 CYS A C 1
ATOM 1785 O O . CYS A 1 214 ? -4.691 3.097 14.580 1.00 88.06 214 CYS A O 1
ATOM 1787 N N . PHE A 1 215 ? -4.509 4.136 12.600 1.00 86.56 215 PHE A N 1
ATOM 1788 C CA . PHE A 1 215 ? -5.479 5.186 12.884 1.00 86.56 215 PHE A CA 1
ATOM 1789 C C . PHE A 1 215 ? -6.874 4.615 13.172 1.00 86.56 215 PHE A C 1
ATOM 1791 O O . PHE A 1 215 ? -7.468 4.909 14.212 1.00 86.56 215 PHE A O 1
ATOM 1798 N N . ALA A 1 216 ? -7.370 3.732 12.302 1.00 86.12 216 ALA A N 1
ATOM 1799 C CA . ALA A 1 216 ? -8.649 3.058 12.499 1.00 86.12 216 ALA A CA 1
ATOM 1800 C C . ALA A 1 216 ? -8.659 2.211 13.783 1.00 86.12 216 ALA A C 1
ATOM 1802 O O . ALA A 1 216 ? -9.624 2.251 14.549 1.00 86.12 216 ALA A O 1
ATOM 1803 N N . PHE A 1 217 ? -7.572 1.485 14.060 1.00 87.00 217 PHE A N 1
ATOM 1804 C CA . PHE A 1 217 ? -7.415 0.707 15.286 1.00 87.00 217 PHE A CA 1
ATOM 1805 C C . PHE A 1 217 ? -7.454 1.591 16.535 1.00 87.00 217 PHE A C 1
ATOM 1807 O O . PHE A 1 217 ? -8.148 1.244 17.485 1.00 87.00 217 PHE A O 1
ATOM 1814 N N . LEU A 1 218 ? -6.765 2.737 16.538 1.00 85.25 218 LEU A N 1
ATOM 1815 C CA . LEU A 1 218 ? -6.774 3.672 17.666 1.00 85.25 218 LEU A CA 1
ATOM 1816 C C . LEU A 1 218 ? -8.181 4.208 17.940 1.00 85.25 218 LEU A C 1
ATOM 1818 O O . LEU A 1 218 ? -8.598 4.237 19.096 1.00 85.25 218 LEU A O 1
ATOM 1822 N N . ILE A 1 219 ? -8.938 4.570 16.900 1.00 81.94 219 ILE A N 1
ATOM 1823 C CA . ILE A 1 219 ? -10.335 4.998 17.057 1.00 81.94 219 ILE A CA 1
ATOM 1824 C C . ILE A 1 219 ? -11.177 3.867 17.651 1.00 81.94 219 ILE A C 1
ATOM 1826 O O . ILE A 1 219 ? -11.879 4.084 18.638 1.00 81.94 219 ILE A O 1
ATOM 1830 N N . LEU A 1 220 ? -11.073 2.654 17.101 1.00 80.75 220 LEU A N 1
ATOM 1831 C CA . LEU A 1 220 ? -11.819 1.495 17.594 1.00 80.75 220 LEU A CA 1
ATOM 1832 C C . LEU A 1 220 ? -11.445 1.131 19.032 1.00 80.75 220 LEU A C 1
ATOM 1834 O O . LEU A 1 220 ? -12.325 0.777 19.815 1.00 80.75 220 LEU A O 1
ATOM 1838 N N . PHE A 1 221 ? -10.166 1.229 19.388 1.00 82.31 221 PHE A N 1
ATOM 1839 C CA . PHE A 1 221 ? -9.677 1.004 20.742 1.00 82.31 221 PHE A CA 1
ATOM 1840 C C . PHE A 1 221 ? -10.250 2.049 21.703 1.00 82.31 221 PHE A C 1
ATOM 1842 O O . PHE A 1 221 ? -10.771 1.692 22.752 1.00 82.31 221 PHE A O 1
ATOM 1849 N N . ILE A 1 222 ? -10.239 3.328 21.324 1.00 79.12 222 ILE A N 1
ATOM 1850 C CA . ILE A 1 222 ? -10.818 4.414 22.125 1.00 79.12 222 ILE A CA 1
ATOM 1851 C C . ILE A 1 222 ? -12.341 4.270 22.272 1.00 79.12 222 ILE A C 1
ATOM 1853 O O . ILE A 1 222 ? -12.894 4.699 23.276 1.00 79.12 222 ILE A O 1
ATOM 1857 N N . GLU A 1 223 ? -13.048 3.705 21.297 1.00 77.50 223 GLU A N 1
ATOM 1858 C CA . GLU A 1 223 ? -14.504 3.534 21.389 1.00 77.50 223 GLU A CA 1
ATOM 1859 C C . GLU A 1 223 ? -14.933 2.318 22.209 1.00 77.50 223 GLU A C 1
ATOM 1861 O O . GLU A 1 223 ? -15.950 2.375 22.900 1.00 77.50 223 GLU A O 1
ATOM 1866 N N . ASN A 1 224 ? -14.197 1.214 22.089 1.00 74.19 224 ASN A N 1
ATOM 1867 C CA . ASN A 1 224 ? -14.638 -0.096 22.569 1.00 74.19 224 ASN A CA 1
ATOM 1868 C C . ASN A 1 224 ? -13.857 -0.597 23.785 1.00 74.19 224 ASN A C 1
ATOM 1870 O O . ASN A 1 224 ? -14.304 -1.534 24.444 1.00 74.19 224 ASN A O 1
ATOM 1874 N N . TYR A 1 225 ? -12.696 -0.019 24.092 1.00 73.38 225 TYR A N 1
ATOM 1875 C CA . TYR A 1 225 ? -12.036 -0.298 25.356 1.00 73.38 225 TYR A CA 1
ATOM 1876 C C . TYR A 1 225 ? -12.820 0.427 26.451 1.00 73.38 225 TYR A C 1
ATOM 1878 O O . TYR A 1 225 ? -13.001 1.642 26.378 1.00 73.38 225 TYR A O 1
ATOM 1886 N N . ASP A 1 226 ? -13.260 -0.291 27.490 1.00 71.31 226 ASP A N 1
ATOM 1887 C CA . ASP A 1 226 ? -13.890 0.285 28.690 1.00 71.31 226 ASP A CA 1
ATOM 1888 C C . ASP A 1 226 ? -12.866 1.080 29.531 1.00 71.31 226 ASP A C 1
ATOM 1890 O O . ASP A 1 226 ? -12.781 0.961 30.755 1.00 71.31 226 ASP A O 1
ATOM 1894 N N . ALA A 1 227 ? -12.068 1.929 28.878 1.00 67.50 227 ALA A N 1
ATOM 1895 C CA . ALA A 1 227 ? -11.013 2.729 29.470 1.00 67.50 227 ALA A CA 1
ATOM 1896 C C . ALA A 1 227 ? -11.568 3.607 30.589 1.00 67.50 227 ALA A C 1
ATOM 1898 O O . ALA A 1 227 ? -10.882 3.852 31.569 1.00 67.50 227 ALA A O 1
ATOM 1899 N N . TYR A 1 228 ? -12.828 4.045 30.485 1.00 72.25 228 TYR A N 1
ATOM 1900 C CA . TYR A 1 228 ? -13.483 4.825 31.533 1.00 72.25 228 TYR A CA 1
ATOM 1901 C C . TYR A 1 228 ? -13.580 4.067 32.866 1.00 72.25 228 TYR A C 1
ATOM 1903 O O . TYR A 1 228 ? -13.497 4.698 33.918 1.00 72.25 228 TYR A O 1
ATOM 1911 N N . LYS A 1 229 ? -13.714 2.731 32.834 1.00 73.62 229 LYS A N 1
ATOM 1912 C CA . LYS A 1 229 ? -13.744 1.881 34.030 1.00 73.62 229 LYS A CA 1
ATOM 1913 C C . LYS A 1 229 ? -12.357 1.787 34.660 1.00 73.62 229 LYS A C 1
ATOM 1915 O O . LYS A 1 229 ? -12.241 1.905 35.874 1.00 73.62 229 LYS A O 1
ATOM 1920 N N . THR A 1 230 ? -11.315 1.643 33.842 1.00 74.50 230 THR A N 1
ATOM 1921 C CA . THR A 1 230 ? -9.912 1.651 34.292 1.00 74.50 230 THR A CA 1
ATOM 1922 C C . THR A 1 230 ? -9.474 3.023 34.808 1.00 74.50 230 THR A C 1
ATOM 1924 O O . THR A 1 230 ? -8.757 3.108 35.796 1.00 74.50 230 THR A O 1
ATOM 1927 N N . LEU A 1 231 ? -9.922 4.101 34.163 1.00 74.75 231 LEU A N 1
ATOM 1928 C CA . LEU A 1 231 ? -9.577 5.484 34.497 1.00 74.75 231 LEU A CA 1
ATOM 1929 C C . LEU A 1 231 ? -10.442 6.067 35.629 1.00 74.75 231 LEU A C 1
ATOM 1931 O O . LEU A 1 231 ? -10.177 7.177 36.079 1.00 74.75 231 LEU A O 1
ATOM 1935 N N . GLY A 1 232 ? -11.495 5.368 36.069 1.00 79.75 232 GLY A N 1
ATOM 1936 C CA . GLY A 1 232 ? -12.413 5.850 37.109 1.00 79.75 232 GLY A CA 1
ATOM 1937 C C . GLY A 1 232 ? -13.255 7.072 36.705 1.00 79.75 232 GLY A C 1
ATOM 1938 O O . GLY A 1 232 ? -13.729 7.809 37.567 1.00 79.75 232 GLY A O 1
ATOM 1939 N N . ILE A 1 233 ? -13.448 7.315 35.403 1.00 85.06 233 ILE A N 1
ATOM 1940 C CA . ILE A 1 233 ? -14.129 8.508 34.870 1.00 85.06 233 ILE A CA 1
ATOM 1941 C C . ILE A 1 233 ? -15.605 8.196 34.571 1.00 85.06 233 ILE A C 1
ATOM 1943 O O . ILE A 1 233 ? -15.954 7.122 34.080 1.00 85.06 233 ILE A O 1
ATOM 1947 N N . LYS A 1 234 ? -16.506 9.163 34.806 1.00 86.69 234 LYS A N 1
ATOM 1948 C CA . LYS A 1 234 ? -17.931 9.034 34.444 1.00 86.69 234 LYS A CA 1
ATOM 1949 C C . LYS A 1 234 ? -18.104 8.868 32.927 1.00 86.69 234 LYS A C 1
ATOM 1951 O O . LYS A 1 234 ? -17.525 9.620 32.144 1.00 86.69 234 LYS A O 1
ATOM 1956 N N . ARG A 1 235 ? -19.006 7.976 32.497 1.00 82.94 235 ARG A N 1
ATOM 1957 C CA . ARG A 1 235 ? -19.272 7.673 31.071 1.00 82.94 235 ARG A CA 1
ATOM 1958 C C . ARG A 1 235 ? -19.537 8.912 30.200 1.00 82.94 235 ARG A C 1
ATOM 1960 O O . ARG A 1 235 ? -19.008 8.993 29.099 1.00 82.94 235 ARG A O 1
ATOM 1967 N N . LYS A 1 236 ? -20.294 9.902 30.699 1.00 85.69 236 LYS A N 1
ATOM 1968 C CA . LYS A 1 236 ? -20.548 11.169 29.976 1.00 85.69 236 LYS A CA 1
ATOM 1969 C C . LYS A 1 236 ? -19.264 11.970 29.722 1.00 85.69 236 LYS A C 1
ATOM 1971 O O . LYS A 1 236 ? -19.067 12.493 28.631 1.00 85.69 236 LYS A O 1
ATOM 1976 N N . GLN A 1 237 ? -18.376 12.032 30.713 1.00 85.19 237 GLN A N 1
ATOM 1977 C CA . GLN A 1 237 ? -17.092 12.726 30.599 1.00 85.19 237 GLN A CA 1
ATOM 1978 C C . GLN A 1 237 ? -16.142 11.976 29.653 1.00 85.19 237 GLN A C 1
ATOM 1980 O O . GLN A 1 237 ? -15.440 12.603 28.865 1.00 85.19 237 GLN A O 1
ATOM 1985 N N . TYR A 1 238 ? -16.187 10.641 29.652 1.00 84.50 238 TYR A N 1
ATOM 1986 C CA . TYR A 1 238 ? -15.461 9.819 28.683 1.00 84.50 238 TYR A CA 1
ATOM 1987 C C . TYR A 1 238 ? -15.960 10.017 27.243 1.00 84.50 238 TYR A C 1
ATOM 1989 O O . TYR A 1 238 ? -15.158 10.212 26.335 1.00 84.50 238 TYR A O 1
ATOM 1997 N N . GLN A 1 239 ? -17.275 10.057 27.016 1.00 85.25 239 GLN A N 1
ATOM 1998 C CA . GLN A 1 239 ? -17.849 10.357 25.695 1.00 85.25 239 GLN A CA 1
ATOM 1999 C C . GLN A 1 239 ? -17.419 11.738 25.178 1.00 85.25 239 GLN A C 1
ATOM 2001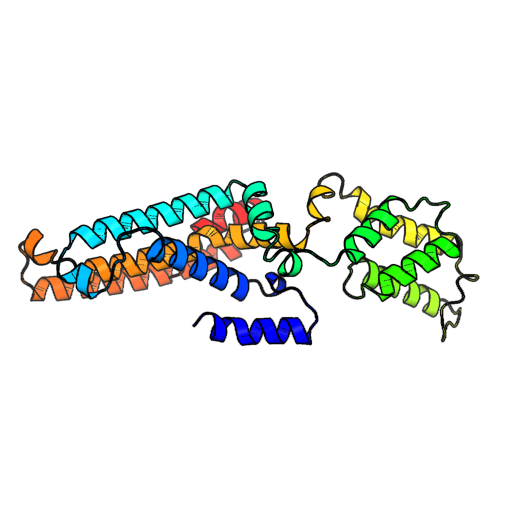 O O . GLN A 1 239 ? -17.082 11.894 24.006 1.00 85.25 239 GLN A O 1
ATOM 2006 N N . GLN A 1 240 ? -17.350 12.737 26.060 1.00 88.06 240 GLN A N 1
ATOM 2007 C CA . GLN A 1 240 ? -16.846 14.058 25.692 1.00 88.06 240 GLN A CA 1
ATOM 2008 C C . GLN A 1 240 ? -15.341 14.037 25.368 1.00 88.06 240 GLN A C 1
ATOM 2010 O O . GLN A 1 240 ? -14.913 14.681 24.411 1.00 88.06 240 GLN A O 1
ATOM 2015 N N . LEU A 1 241 ? -14.536 13.290 26.132 1.00 86.00 241 LEU A N 1
ATOM 2016 C CA . LEU A 1 241 ? -13.099 13.128 25.887 1.00 86.00 241 LEU A CA 1
ATOM 2017 C C . LEU A 1 241 ? -12.820 12.414 24.558 1.00 86.00 241 LEU A C 1
ATOM 2019 O O . LEU A 1 241 ? -12.019 12.897 23.764 1.00 86.00 241 LEU A O 1
ATOM 2023 N N . THR A 1 242 ? -13.507 11.304 24.288 1.00 84.56 242 THR A N 1
ATOM 2024 C CA . THR A 1 242 ? -13.370 10.546 23.032 1.00 84.56 242 THR A CA 1
ATOM 2025 C C . THR A 1 242 ? -13.783 11.376 21.817 1.00 84.56 242 THR A C 1
ATOM 2027 O O . THR A 1 242 ? -13.082 11.359 20.808 1.00 84.56 242 THR A O 1
ATOM 2030 N N . SER A 1 243 ? -14.849 12.178 21.920 1.00 86.62 243 SER A N 1
ATOM 2031 C CA . SER A 1 243 ? -15.225 13.132 20.867 1.00 86.62 243 SER A CA 1
ATOM 2032 C C . SER A 1 243 ? -14.124 14.161 20.606 1.00 86.62 243 SER A C 1
ATOM 2034 O O . SER A 1 243 ? -13.793 14.406 19.450 1.00 86.62 243 SER A O 1
ATOM 2036 N N . LYS A 1 244 ? -13.528 14.740 21.659 1.00 89.50 244 LYS A N 1
ATOM 2037 C CA . LYS A 1 244 ? -12.417 15.695 21.516 1.00 89.50 244 LYS A CA 1
ATOM 2038 C C . LYS A 1 244 ? -11.181 15.046 20.891 1.00 89.50 244 LYS A C 1
ATOM 2040 O O . LYS A 1 244 ? -10.567 15.649 20.019 1.00 89.50 244 LYS A O 1
ATOM 2045 N N . LEU A 1 245 ? -10.842 13.819 21.294 1.00 86.44 245 LEU A N 1
ATOM 2046 C CA . LEU A 1 245 ? -9.721 13.064 20.726 1.00 86.44 245 LEU A CA 1
ATOM 2047 C C . LEU A 1 245 ? -9.911 12.808 19.229 1.00 86.44 245 LEU A C 1
ATOM 2049 O O . LEU A 1 245 ? -8.984 13.036 18.461 1.00 86.44 245 LEU A O 1
ATOM 2053 N N . LYS A 1 246 ? -11.114 12.416 18.795 1.00 85.69 246 LYS A N 1
ATOM 2054 C CA . LYS A 1 246 ? -11.427 12.260 17.366 1.00 85.69 246 LYS A CA 1
ATOM 2055 C C . LYS A 1 246 ? -11.243 13.565 16.593 1.00 85.69 246 LYS A C 1
ATOM 2057 O O . LYS A 1 246 ? -10.629 13.555 15.534 1.00 85.69 246 LYS A O 1
ATOM 2062 N N . THR A 1 247 ? -11.715 14.691 17.133 1.00 88.06 247 THR A N 1
ATOM 2063 C CA . THR A 1 247 ? -11.507 16.005 16.506 1.00 88.06 247 THR A CA 1
ATOM 2064 C C . THR A 1 247 ? -10.021 16.355 16.399 1.00 88.06 247 THR A C 1
ATOM 2066 O O . THR A 1 247 ? -9.586 16.811 15.347 1.00 88.06 247 THR A O 1
ATOM 2069 N N . ILE A 1 248 ? -9.227 16.099 17.446 1.00 88.44 248 ILE A N 1
ATOM 2070 C CA . ILE A 1 248 ? -7.769 16.306 17.425 1.00 88.44 248 ILE A CA 1
ATOM 2071 C C . ILE A 1 248 ? -7.113 15.437 16.348 1.00 88.44 248 ILE A C 1
ATOM 2073 O O . ILE A 1 248 ? -6.281 15.931 15.593 1.00 88.44 248 ILE A O 1
ATOM 2077 N N . PHE A 1 249 ? -7.513 14.170 16.242 1.00 84.94 249 PHE A N 1
ATOM 2078 C CA . PHE A 1 249 ? -7.016 13.262 15.216 1.00 84.94 249 PHE A CA 1
ATOM 2079 C C . PHE A 1 249 ? -7.328 13.759 13.801 1.00 84.94 249 PHE A C 1
ATOM 2081 O O . PHE A 1 249 ? -6.419 13.804 12.980 1.00 84.94 249 PHE A O 1
ATOM 2088 N N . CYS A 1 250 ? -8.554 14.222 13.530 1.00 84.75 250 CYS A N 1
ATOM 2089 C CA . CYS A 1 250 ? -8.900 14.819 12.236 1.00 84.75 250 CYS A CA 1
ATOM 2090 C C . CYS A 1 250 ? -8.068 16.072 11.920 1.00 84.75 250 CYS A C 1
ATOM 2092 O O . CYS A 1 250 ? -7.625 16.247 10.785 1.00 84.75 250 CYS A O 1
ATOM 2094 N N . LEU A 1 251 ? -7.835 16.940 12.911 1.00 88.38 251 LEU A N 1
ATOM 2095 C CA . LEU A 1 251 ? -6.982 18.117 12.732 1.00 88.38 251 LEU A CA 1
ATOM 2096 C C . LEU A 1 251 ? -5.539 17.710 12.419 1.00 88.38 251 LEU A C 1
ATOM 2098 O O . LEU A 1 251 ? -4.939 18.266 11.505 1.00 88.38 251 LEU A O 1
ATOM 2102 N N . LEU A 1 252 ? -4.999 16.713 13.124 1.00 86.25 252 LEU A N 1
ATOM 2103 C CA . LEU A 1 252 ? -3.652 16.197 12.881 1.00 86.25 252 LEU A CA 1
ATOM 2104 C C . LEU A 1 252 ? -3.503 15.636 11.461 1.00 86.25 252 LEU A C 1
ATOM 2106 O O . LEU A 1 252 ? -2.492 15.897 10.818 1.00 86.25 252 LEU A O 1
ATOM 2110 N N . SER A 1 253 ? -4.515 14.936 10.942 1.00 83.31 253 SER A N 1
ATOM 2111 C CA . SER A 1 253 ? -4.542 14.469 9.549 1.00 83.31 253 SER A CA 1
ATOM 2112 C C . SER A 1 253 ? -4.492 15.624 8.547 1.00 83.31 253 SER A C 1
ATOM 2114 O O . SER A 1 253 ? -3.764 15.561 7.560 1.00 83.31 253 SER A O 1
ATOM 2116 N N . PHE A 1 254 ? -5.227 16.706 8.816 1.00 85.19 254 PHE A N 1
ATOM 2117 C CA . PHE A 1 254 ? -5.207 17.901 7.974 1.00 85.19 254 PHE A CA 1
ATOM 2118 C C . PHE A 1 254 ? -3.840 18.605 8.000 1.00 85.19 254 PHE A C 1
ATOM 2120 O O . PHE A 1 254 ? -3.324 18.997 6.955 1.00 85.19 254 PHE A O 1
ATOM 2127 N N . PHE A 1 255 ? -3.208 18.704 9.173 1.00 86.88 255 PHE A N 1
ATOM 2128 C CA . PHE A 1 255 ? -1.832 19.199 9.280 1.00 86.88 255 PHE A CA 1
ATOM 2129 C C . PHE A 1 255 ? -0.828 18.281 8.576 1.00 86.88 255 PHE A C 1
ATOM 2131 O O . PHE A 1 255 ? 0.083 18.785 7.924 1.00 86.88 255 PHE A O 1
ATOM 2138 N N . GLY A 1 256 ? -1.014 16.960 8.651 1.00 83.75 256 GLY A N 1
ATOM 2139 C CA . GLY A 1 256 ? -0.223 15.975 7.911 1.00 83.75 256 GLY A CA 1
ATOM 2140 C C . GLY A 1 256 ? -0.274 16.230 6.405 1.00 83.75 256 GLY A C 1
ATOM 2141 O O . GLY A 1 256 ? 0.770 16.394 5.777 1.00 83.75 256 GLY A O 1
ATOM 2142 N N . LEU A 1 257 ? -1.473 16.406 5.848 1.00 83.94 257 LEU A N 1
ATOM 2143 C CA . LEU A 1 257 ? -1.672 16.790 4.448 1.00 83.94 257 LEU A CA 1
ATOM 2144 C C . LEU A 1 257 ? -0.934 18.079 4.069 1.00 83.94 257 LEU A C 1
ATOM 2146 O O . LEU A 1 257 ? -0.189 18.097 3.092 1.00 83.94 257 LEU A O 1
ATOM 2150 N N . ILE A 1 258 ? -1.105 19.149 4.849 1.00 86.75 258 ILE A N 1
ATOM 2151 C CA . ILE A 1 258 ? -0.418 20.426 4.600 1.00 86.75 258 ILE A CA 1
ATOM 2152 C C . ILE A 1 258 ? 1.103 20.242 4.644 1.00 86.75 258 ILE A C 1
ATOM 2154 O O . ILE A 1 258 ? 1.808 20.737 3.766 1.00 86.75 258 ILE A O 1
ATOM 2158 N N . SER A 1 259 ? 1.609 19.512 5.640 1.00 85.81 259 SER A N 1
ATOM 2159 C CA . SER A 1 259 ? 3.040 19.240 5.792 1.00 85.81 259 SER A CA 1
ATOM 2160 C C . SER A 1 259 ? 3.606 18.483 4.590 1.00 85.81 259 SER A C 1
ATOM 2162 O O . SER A 1 259 ? 4.671 18.836 4.091 1.00 85.81 259 SER A O 1
ATOM 2164 N N . TYR A 1 260 ? 2.851 17.521 4.055 1.00 85.19 260 TYR A N 1
ATOM 2165 C CA . TYR A 1 260 ? 3.224 16.773 2.863 1.00 85.19 260 TYR A CA 1
ATOM 2166 C C . TYR A 1 260 ? 3.319 17.680 1.632 1.00 85.19 260 TYR A C 1
ATOM 2168 O O . TYR A 1 260 ? 4.327 17.648 0.927 1.00 85.19 260 TYR A O 1
ATOM 2176 N N . PHE A 1 261 ? 2.332 18.559 1.415 1.00 85.06 261 PHE A N 1
ATOM 2177 C CA . PHE A 1 261 ? 2.399 19.556 0.343 1.00 85.06 261 PHE A CA 1
ATOM 2178 C C . PHE A 1 261 ? 3.621 20.465 0.483 1.00 85.06 261 PHE A C 1
ATOM 2180 O O . PHE A 1 261 ? 4.329 20.689 -0.495 1.00 85.06 261 PHE A O 1
ATOM 2187 N N . ILE A 1 262 ? 3.913 20.950 1.692 1.00 87.88 262 ILE A N 1
ATOM 2188 C CA . ILE A 1 262 ? 5.090 21.790 1.947 1.00 87.88 262 ILE A CA 1
ATOM 2189 C C . ILE A 1 262 ? 6.381 21.045 1.578 1.00 87.88 262 ILE A C 1
ATOM 2191 O O . ILE A 1 262 ? 7.232 21.608 0.888 1.00 87.88 262 ILE A O 1
ATOM 2195 N N . VAL A 1 263 ? 6.521 19.778 1.980 1.00 85.31 263 VAL A N 1
ATOM 2196 C CA . VAL A 1 263 ? 7.704 18.971 1.646 1.00 85.31 263 VAL A CA 1
ATOM 2197 C C . VAL A 1 263 ? 7.818 18.739 0.139 1.00 85.31 263 VAL A C 1
ATOM 2199 O O . VAL A 1 263 ? 8.923 18.829 -0.388 1.00 85.31 263 VAL A O 1
ATOM 2202 N N . LEU A 1 264 ? 6.708 18.525 -0.577 1.00 82.56 264 LEU A N 1
ATOM 2203 C CA . LEU A 1 264 ? 6.726 18.405 -2.039 1.00 82.56 264 LEU A CA 1
ATOM 2204 C C . LEU A 1 264 ? 7.270 19.666 -2.726 1.00 82.56 264 LEU A C 1
ATOM 2206 O O . LEU A 1 264 ? 8.049 19.547 -3.667 1.00 82.56 264 LEU A O 1
ATOM 2210 N N . PHE A 1 265 ? 6.899 20.861 -2.255 1.00 85.38 265 PHE A N 1
ATOM 2211 C CA . PHE A 1 265 ? 7.376 22.123 -2.838 1.00 85.38 265 PHE A CA 1
ATOM 2212 C C . PHE A 1 265 ? 8.826 22.459 -2.473 1.00 85.38 265 PHE A C 1
ATOM 2214 O O . PHE A 1 265 ? 9.525 23.091 -3.261 1.00 85.38 265 PHE A O 1
ATOM 2221 N N . LEU A 1 266 ? 9.280 22.060 -1.284 1.00 87.06 266 LEU A N 1
ATOM 2222 C CA . LEU A 1 266 ? 10.643 22.324 -0.807 1.00 87.06 266 LEU A CA 1
ATOM 2223 C C . LEU A 1 266 ? 11.650 21.249 -1.244 1.00 87.06 266 LEU A C 1
ATOM 2225 O O . LEU A 1 266 ? 12.863 21.450 -1.146 1.00 87.06 266 LEU A O 1
ATOM 2229 N N . CYS A 1 267 ? 11.161 20.108 -1.724 1.00 84.75 267 CYS A N 1
ATOM 2230 C CA . CYS A 1 267 ? 11.976 19.003 -2.192 1.00 84.75 267 CYS A CA 1
ATOM 2231 C C . CYS A 1 267 ? 12.826 19.409 -3.407 1.00 84.75 267 CYS A C 1
ATOM 2233 O O . CYS A 1 267 ? 12.333 19.512 -4.526 1.00 84.75 267 CYS A O 1
ATOM 2235 N N . SER A 1 268 ? 14.130 19.594 -3.189 1.00 82.94 268 SER A N 1
ATOM 2236 C CA . SER A 1 268 ? 15.086 19.895 -4.267 1.00 82.94 268 SER A CA 1
ATOM 2237 C C . SER A 1 268 ? 15.878 18.666 -4.732 1.00 82.94 268 SER A C 1
ATOM 2239 O O . SER A 1 268 ? 16.336 18.623 -5.870 1.00 82.94 268 SER A O 1
ATOM 2241 N N . ASN A 1 269 ? 16.049 17.655 -3.870 1.00 88.25 269 ASN A N 1
ATOM 2242 C CA . ASN A 1 269 ? 16.817 16.446 -4.173 1.00 88.25 269 ASN A CA 1
ATOM 2243 C C . ASN A 1 269 ? 15.913 15.212 -4.141 1.00 88.25 269 ASN A C 1
ATOM 2245 O O . ASN A 1 269 ? 15.480 14.785 -3.071 1.00 88.25 269 ASN A O 1
ATOM 2249 N N . LYS A 1 270 ? 15.701 14.608 -5.315 1.00 82.19 270 LYS A N 1
ATOM 2250 C CA . LYS A 1 270 ? 14.854 13.423 -5.486 1.00 82.19 270 LYS A CA 1
ATOM 2251 C C . LYS A 1 270 ? 15.235 12.279 -4.539 1.00 82.19 270 LYS A C 1
ATOM 2253 O O . LYS A 1 270 ? 14.349 11.699 -3.931 1.00 82.19 270 LYS A O 1
ATOM 2258 N N . ALA A 1 271 ? 16.526 11.995 -4.356 1.00 81.56 271 ALA A N 1
ATOM 2259 C CA . ALA A 1 271 ? 16.970 10.868 -3.532 1.00 81.56 271 ALA A CA 1
ATOM 2260 C C . ALA A 1 271 ? 16.560 11.024 -2.058 1.00 81.56 271 ALA A C 1
ATOM 2262 O O . ALA A 1 271 ? 16.065 10.082 -1.446 1.00 81.56 271 ALA A O 1
ATOM 2263 N N . ILE A 1 272 ? 16.710 12.236 -1.513 1.00 82.00 272 ILE A N 1
ATOM 2264 C CA . ILE A 1 272 ? 16.319 12.552 -0.132 1.00 82.00 272 ILE A CA 1
ATOM 2265 C C . ILE A 1 272 ? 14.797 12.461 0.015 1.00 82.00 272 ILE A C 1
ATOM 2267 O O . ILE A 1 272 ? 14.282 11.954 1.009 1.00 82.00 272 ILE A O 1
ATOM 2271 N N . CYS A 1 273 ? 14.061 12.941 -0.983 1.00 85.19 273 CYS A N 1
ATOM 2272 C CA . CYS A 1 273 ? 12.608 12.926 -0.931 1.00 85.19 273 CYS A CA 1
ATOM 2273 C C . CYS A 1 273 ? 12.044 11.518 -1.058 1.00 85.19 273 CYS A C 1
ATOM 2275 O O . CYS A 1 273 ? 11.133 11.194 -0.308 1.00 85.19 273 CYS A O 1
ATOM 2277 N N . ASP A 1 274 ? 12.614 10.670 -1.914 1.00 86.06 274 ASP A N 1
ATOM 2278 C CA . ASP A 1 274 ? 12.232 9.261 -2.034 1.00 86.06 274 ASP A CA 1
ATOM 2279 C C . ASP A 1 274 ? 12.493 8.496 -0.719 1.00 86.06 274 ASP A C 1
ATOM 2281 O O . ASP A 1 274 ? 11.717 7.617 -0.341 1.00 86.06 274 ASP A O 1
ATOM 2285 N N . GLU A 1 275 ? 13.549 8.852 0.020 1.00 86.31 275 GLU A N 1
ATOM 2286 C CA . GLU A 1 275 ? 13.855 8.265 1.330 1.00 86.31 275 GLU A CA 1
ATOM 2287 C C . GLU A 1 275 ? 12.849 8.687 2.412 1.00 86.31 275 GLU A C 1
ATOM 2289 O O . GLU A 1 275 ? 12.401 7.852 3.204 1.00 86.31 275 GLU A O 1
ATOM 2294 N N . ILE A 1 276 ? 12.475 9.970 2.437 1.00 86.69 276 ILE A N 1
ATOM 2295 C CA . ILE A 1 276 ? 11.580 10.549 3.449 1.00 86.69 276 ILE A CA 1
ATOM 2296 C C . ILE A 1 276 ? 10.102 10.259 3.146 1.00 86.69 276 ILE A C 1
ATOM 2298 O O . ILE A 1 276 ? 9.320 10.094 4.085 1.00 86.69 276 ILE A O 1
ATOM 2302 N N . HIS A 1 277 ? 9.720 10.164 1.867 1.00 87.25 277 HIS A N 1
ATOM 2303 C CA . HIS A 1 277 ? 8.341 9.993 1.385 1.00 87.25 277 HIS A CA 1
ATOM 2304 C C . HIS A 1 277 ? 7.510 9.015 2.234 1.00 87.25 277 HIS A C 1
ATOM 2306 O O . HIS A 1 277 ? 6.481 9.426 2.772 1.00 87.25 277 HIS A O 1
ATOM 2312 N N . PRO A 1 278 ? 7.969 7.778 2.492 1.00 89.00 278 PRO A N 1
ATOM 2313 C CA . PRO A 1 278 ? 7.186 6.768 3.201 1.00 89.00 278 PRO A CA 1
ATOM 2314 C C . PRO A 1 278 ? 6.828 7.133 4.640 1.00 89.00 278 PRO A C 1
ATOM 2316 O O . PRO A 1 278 ? 5.924 6.533 5.212 1.00 89.00 278 PRO A O 1
ATOM 2319 N N . TYR A 1 279 ? 7.554 8.074 5.241 1.00 86.69 279 TYR A N 1
ATOM 2320 C CA . TYR A 1 279 ? 7.360 8.514 6.621 1.00 86.69 279 TYR A CA 1
ATOM 2321 C C . TYR A 1 279 ? 6.489 9.769 6.726 1.00 86.69 279 TYR A C 1
ATOM 2323 O O . TYR A 1 279 ? 5.946 10.046 7.793 1.00 86.69 279 TYR A O 1
ATOM 2331 N N . ILE A 1 280 ? 6.360 10.529 5.634 1.00 82.12 280 ILE A N 1
ATOM 2332 C CA . ILE A 1 280 ? 5.599 11.787 5.586 1.00 82.12 280 ILE A CA 1
ATOM 2333 C C . ILE A 1 280 ? 4.232 11.637 4.918 1.00 82.12 280 ILE A C 1
ATOM 2335 O O . ILE A 1 280 ? 3.389 12.516 5.092 1.00 82.12 280 ILE A O 1
ATOM 2339 N N . VAL A 1 281 ? 3.973 10.535 4.200 1.00 79.75 281 VAL A N 1
ATOM 2340 C CA . VAL A 1 281 ? 2.629 10.181 3.704 1.00 79.75 281 VAL A CA 1
ATOM 2341 C C . VAL A 1 281 ? 1.772 9.664 4.869 1.00 79.75 281 VAL A C 1
ATOM 2343 O O . VAL A 1 281 ? 1.297 8.530 4.899 1.00 79.75 281 VAL A O 1
ATOM 2346 N N . ILE A 1 282 ? 1.584 10.519 5.875 1.00 69.12 282 ILE A N 1
ATOM 2347 C CA . ILE A 1 282 ? 0.701 10.301 7.022 1.00 69.12 282 ILE A CA 1
ATOM 2348 C C . ILE A 1 282 ? -0.704 10.737 6.597 1.00 69.12 282 ILE A C 1
ATOM 2350 O O . ILE A 1 282 ? -1.258 11.732 7.063 1.00 69.12 282 ILE A O 1
ATOM 2354 N N . LEU A 1 283 ? -1.251 10.019 5.626 1.00 59.56 283 LEU A N 1
ATOM 2355 C CA . LEU A 1 283 ? -2.622 10.164 5.160 1.00 59.56 283 LEU A CA 1
ATOM 2356 C C . LEU A 1 283 ? -3.456 9.046 5.805 1.00 59.56 283 LEU A C 1
ATOM 2358 O O . LEU A 1 283 ? -3.171 7.875 5.546 1.00 59.56 283 LEU A O 1
ATOM 2362 N N . PRO A 1 284 ? -4.444 9.358 6.660 1.00 47.28 284 PRO A N 1
ATOM 2363 C CA . PRO A 1 284 ? -5.549 8.444 6.923 1.00 47.28 284 PRO A CA 1
ATOM 2364 C C . PRO A 1 284 ? -6.537 8.393 5.754 1.00 47.28 284 PRO A C 1
ATOM 2366 O O . PRO A 1 284 ? -6.709 9.425 5.064 1.00 47.28 284 PRO A O 1
#

Sequence (284 aa):
MLFKYNFLTITLCLLMNRHYQSYYYPPLISFYFTLMYCILAFIPPKICAESVKEKPIHFIYLLFKLLLMGILVTILSMSAYLFEKIFTFHLWNNLFTTSTITSSLAAYVQQLDQSDLSHNGLHQLHTLLIHDKNSLYYNEYNTLLDYISGSGQGIVGPVSMNGISLNDRQYLYSNLHRYNMNSSTHLYYDRNGTINDWYHRWNLDRYTVLYGICFAFLILFIENYDAYKTLGIKRKQYQQLTSKLKTIFCLLSFFGLISYFIVLFLCSNKAICDEIHPYIVILP

Secondary structure (DSSP, 8-state):
-HHHHHHHHHHHHHHHT--GGGG-HHHHHHHHHHHHHHHHHHSSSP--HHHHHH-THHHHHHHHHHHHHHHHHHHHHH-HHHHHHHHT-TTTHHHHSPPHHHHHHHHHHHH--TTT-SHHHHHHHHHHHHH-TTSHHHHHHHHHHHHHHHTT----SS--TTS--HHHHHHHHHHHHHHHHT-TTTTTTSTTHHHHHHHHHHHHTTTHHHHHHHHHHHHHHHHHS-HHHHTT--HHHHHHHHHHHHHHHHHHHHHHHHHHHHHHHH---HHHHHHHHHHH----